Protein AF-A0A1B8Y690-F1 (afdb_monomer)

pLDDT: mean 71.79, std 23.82, range [31.31, 98.75]

Mean predicted aligned error: 20.76 Å

InterPro domains:
  IPR024678 Serine/threonine-protein kinase OSR1/WNK, CCT domain [PF12202] (33-96)
  IPR050588 With No Lysine (K) Ser/Thr Protein Kinase [PTHR13902] (1-194)

Structure (mmCIF, N/CA/C/O backbone):
data_AF-A0A1B8Y690-F1
#
_entry.id   AF-A0A1B8Y690-F1
#
loop_
_atom_site.group_PDB
_atom_site.id
_atom_site.type_symbol
_atom_site.label_atom_id
_atom_site.label_alt_id
_atom_site.label_comp_id
_atom_site.label_asym_id
_atom_site.label_entity_id
_atom_site.label_seq_id
_atom_site.pdbx_PDB_ins_code
_atom_site.Cartn_x
_atom_site.Cartn_y
_atom_site.Cartn_z
_atom_site.occupancy
_atom_site.B_iso_or_equiv
_atom_site.auth_seq_id
_atom_site.auth_comp_id
_atom_site.auth_asym_id
_atom_site.auth_atom_id
_atom_site.pdbx_PDB_model_num
ATOM 1 N N . TYR A 1 1 ? 16.378 10.161 22.373 1.00 80.00 1 TYR A N 1
ATOM 2 C CA . TYR A 1 1 ? 16.836 9.784 21.025 1.00 80.00 1 TYR A CA 1
ATOM 3 C C . TYR A 1 1 ? 17.644 10.925 20.441 1.00 80.00 1 TYR A C 1
ATOM 5 O O . TYR A 1 1 ? 17.160 12.053 20.462 1.00 80.00 1 TYR A O 1
ATOM 13 N N . ALA A 1 2 ? 18.876 10.667 19.998 1.00 91.56 2 ALA A N 1
ATOM 14 C CA . ALA A 1 2 ? 19.667 11.656 19.273 1.00 91.56 2 ALA A CA 1
ATOM 15 C C . ALA A 1 2 ? 19.210 11.725 17.807 1.00 91.56 2 ALA A C 1
ATOM 17 O O . ALA A 1 2 ? 18.672 10.756 17.276 1.00 91.56 2 ALA A O 1
ATOM 18 N N . ILE A 1 3 ? 19.466 12.848 17.126 1.00 90.56 3 ILE A N 1
ATOM 19 C CA . ILE A 1 3 ? 19.122 13.023 15.699 1.00 90.56 3 ILE A CA 1
ATOM 20 C C . ILE A 1 3 ? 19.717 11.887 14.846 1.00 90.56 3 ILE A C 1
ATOM 22 O O . ILE A 1 3 ? 19.059 11.386 13.942 1.00 90.56 3 ILE A O 1
ATOM 26 N N . LYS A 1 4 ? 20.929 11.423 15.181 1.00 89.62 4 LYS A N 1
ATOM 27 C CA . LYS A 1 4 ? 21.571 10.274 14.523 1.00 89.62 4 LYS A CA 1
ATOM 28 C C . LYS A 1 4 ? 20.770 8.978 14.677 1.00 89.62 4 LYS A C 1
ATOM 30 O O . LYS A 1 4 ? 20.655 8.234 13.714 1.00 89.62 4 LYS A O 1
ATOM 35 N N . ASP A 1 5 ? 20.194 8.728 15.851 1.00 88.69 5 ASP A N 1
ATOM 36 C CA . ASP A 1 5 ? 19.397 7.521 16.105 1.00 88.69 5 ASP A CA 1
ATOM 37 C C . ASP A 1 5 ? 18.082 7.557 15.324 1.00 88.69 5 ASP A C 1
ATOM 39 O O . ASP A 1 5 ? 17.635 6.534 14.817 1.00 88.69 5 ASP A O 1
ATOM 43 N N . LEU A 1 6 ? 17.485 8.748 15.192 1.00 87.31 6 LEU A N 1
ATOM 44 C CA . LEU A 1 6 ? 16.278 8.939 14.395 1.00 87.31 6 LEU A CA 1
ATOM 45 C C . LEU A 1 6 ? 16.558 8.713 12.903 1.00 87.31 6 LEU A C 1
ATOM 47 O O . LEU A 1 6 ? 15.805 7.991 12.266 1.00 87.31 6 LEU A O 1
ATOM 51 N N . LEU A 1 7 ? 17.659 9.254 12.367 1.00 85.88 7 LEU A N 1
ATOM 52 C CA . LEU A 1 7 ? 18.066 9.039 10.969 1.00 85.88 7 LEU A CA 1
ATOM 53 C C . LEU A 1 7 ? 18.447 7.583 10.673 1.00 85.88 7 LEU A C 1
ATOM 55 O O . LEU A 1 7 ? 18.233 7.106 9.565 1.00 85.88 7 LEU A O 1
ATOM 59 N N . ASN A 1 8 ? 18.978 6.871 11.668 1.00 83.62 8 ASN A N 1
ATOM 60 C CA . ASN A 1 8 ? 19.300 5.452 11.547 1.00 83.62 8 ASN A CA 1
ATOM 61 C C . ASN A 1 8 ? 18.079 4.535 11.726 1.00 83.62 8 ASN A C 1
ATOM 63 O O . ASN A 1 8 ? 18.199 3.322 11.550 1.00 83.62 8 ASN A O 1
ATOM 67 N N . HIS A 1 9 ? 16.910 5.067 12.082 1.00 84.62 9 HIS A N 1
ATOM 68 C CA . HIS A 1 9 ? 15.708 4.259 12.228 1.00 84.62 9 HIS A CA 1
ATOM 69 C C . HIS A 1 9 ? 15.321 3.634 10.881 1.00 84.62 9 HIS A C 1
ATOM 71 O O . HIS A 1 9 ? 15.377 4.298 9.846 1.00 84.62 9 HIS A O 1
ATOM 77 N N . ALA A 1 10 ? 14.861 2.379 10.895 1.00 78.19 10 ALA A N 1
ATOM 78 C CA . ALA A 1 10 ? 14.476 1.637 9.686 1.00 78.19 10 ALA A CA 1
ATOM 79 C C . ALA A 1 10 ? 13.441 2.378 8.816 1.00 78.19 10 ALA A C 1
ATOM 81 O O . ALA A 1 10 ? 13.382 2.174 7.613 1.00 78.19 10 ALA A O 1
ATOM 82 N N . PHE A 1 11 ? 12.672 3.283 9.428 1.00 77.75 11 PHE A N 1
ATOM 83 C CA . PHE A 1 11 ? 11.737 4.174 8.738 1.00 77.75 11 PHE A CA 1
ATOM 84 C C . PHE A 1 11 ? 12.407 5.094 7.704 1.00 77.75 11 PHE A C 1
ATOM 86 O O . PHE A 1 11 ? 11.835 5.313 6.647 1.00 77.75 11 PHE A O 1
ATOM 93 N N . PHE A 1 12 ? 13.591 5.643 7.999 1.00 75.12 12 PHE A N 1
ATOM 94 C CA . PHE A 1 12 ? 14.314 6.540 7.082 1.00 75.12 12 PHE A CA 1
ATOM 95 C C . PHE A 1 12 ? 15.312 5.800 6.186 1.00 75.12 12 PHE A C 1
ATOM 97 O O . PHE A 1 12 ? 15.831 6.380 5.237 1.00 75.12 12 PHE A O 1
ATOM 104 N N . GLN A 1 13 ? 15.594 4.532 6.491 1.00 71.25 13 GLN A N 1
ATOM 105 C CA . GLN A 1 13 ? 16.521 3.685 5.740 1.00 71.25 13 GLN A CA 1
ATOM 106 C C . GLN A 1 13 ? 15.787 2.609 4.930 1.00 71.25 13 GLN A C 1
ATOM 108 O O . GLN A 1 13 ? 16.313 1.515 4.748 1.00 71.25 13 GLN A O 1
ATOM 113 N N . GLU A 1 14 ? 14.570 2.879 4.452 1.00 75.75 14 GLU A N 1
ATOM 114 C CA . GLU A 1 14 ? 13.848 1.906 3.632 1.00 75.75 14 GLU A CA 1
ATOM 115 C C . GLU A 1 14 ? 14.612 1.651 2.318 1.00 75.75 14 GLU A C 1
ATOM 117 O O . GLU A 1 14 ? 14.796 2.516 1.455 1.00 75.75 14 GLU A O 1
ATOM 122 N N . GLU A 1 15 ? 15.156 0.441 2.181 1.00 77.88 15 GLU A N 1
ATOM 123 C CA . GLU A 1 15 ? 16.099 0.147 1.105 1.00 77.88 15 GLU A CA 1
ATOM 124 C C . GLU A 1 15 ? 15.423 -0.133 -0.240 1.00 77.88 15 GLU A C 1
ATOM 126 O O . GLU A 1 15 ? 16.109 -0.098 -1.256 1.00 77.88 15 GLU A O 1
ATOM 131 N N . THR A 1 16 ? 14.108 -0.348 -0.281 1.00 87.00 16 THR A N 1
ATOM 132 C CA . THR A 1 16 ? 13.357 -0.746 -1.483 1.00 87.00 16 THR A CA 1
ATOM 133 C C . THR A 1 16 ? 13.142 0.374 -2.502 1.00 87.00 16 THR A C 1
ATOM 135 O O . THR A 1 16 ? 12.880 0.073 -3.663 1.00 87.00 16 THR A O 1
ATOM 138 N N . GLY A 1 17 ? 13.265 1.649 -2.108 1.00 91.12 17 GLY A N 1
ATOM 139 C CA . GLY A 1 17 ? 13.039 2.800 -3.001 1.00 91.12 17 GLY A CA 1
ATOM 140 C C . GLY A 1 17 ? 11.567 3.042 -3.363 1.00 91.12 17 GLY A C 1
ATOM 141 O O . GLY A 1 17 ? 11.279 3.845 -4.250 1.00 91.12 17 GLY A O 1
ATOM 142 N N . VAL A 1 18 ? 10.647 2.356 -2.682 1.00 93.56 18 VAL A N 1
ATOM 143 C CA . VAL A 1 18 ? 9.190 2.437 -2.839 1.00 93.56 18 VAL A CA 1
ATOM 144 C C . VAL A 1 18 ? 8.576 2.446 -1.457 1.00 93.56 18 VAL A C 1
ATOM 146 O O . VAL A 1 18 ? 8.975 1.637 -0.617 1.00 93.56 18 VAL A O 1
ATOM 149 N N . ARG A 1 19 ? 7.555 3.282 -1.274 1.00 93.44 19 ARG A N 1
ATOM 150 C CA . ARG A 1 19 ? 6.797 3.380 -0.033 1.00 93.44 19 ARG A CA 1
ATOM 151 C C . ARG A 1 19 ? 5.299 3.402 -0.309 1.00 93.44 19 ARG A C 1
ATOM 153 O O . ARG A 1 19 ? 4.849 4.035 -1.263 1.00 93.44 19 ARG A O 1
ATOM 160 N N . VAL A 1 20 ? 4.525 2.712 0.530 1.00 96.88 20 VAL A N 1
ATOM 161 C CA . VAL A 1 20 ? 3.055 2.694 0.455 1.00 96.88 20 VAL A CA 1
ATOM 162 C C . VAL A 1 20 ? 2.470 3.295 1.728 1.00 96.88 20 VAL A C 1
ATOM 164 O O . VAL A 1 20 ? 2.802 2.884 2.843 1.00 96.88 20 VAL A O 1
ATOM 167 N N . GLU A 1 21 ? 1.580 4.268 1.569 1.00 96.12 21 GLU A N 1
ATOM 168 C CA . GLU A 1 21 ? 0.948 5.004 2.664 1.00 96.12 21 GLU A CA 1
ATOM 169 C C . GLU A 1 21 ? -0.573 5.017 2.524 1.00 96.12 21 GLU A C 1
ATOM 171 O O . GLU A 1 21 ? -1.113 4.744 1.460 1.00 96.12 21 GLU A O 1
ATOM 176 N N . LEU A 1 22 ? -1.267 5.312 3.624 1.00 97.44 22 LEU A N 1
ATOM 177 C CA . LEU A 1 22 ? -2.708 5.555 3.584 1.00 97.44 22 LEU A CA 1
ATOM 178 C C . LEU A 1 22 ? -2.953 6.953 3.010 1.00 97.44 22 LEU A C 1
ATOM 180 O O . LEU A 1 22 ? -2.319 7.904 3.462 1.00 97.44 22 LEU A O 1
ATOM 184 N N . ALA A 1 23 ? -3.861 7.062 2.042 1.00 97.38 23 ALA A N 1
ATOM 185 C CA . ALA A 1 23 ? -4.254 8.349 1.466 1.00 97.38 23 ALA A CA 1
ATOM 186 C C . ALA A 1 23 ? -5.227 9.118 2.381 1.00 97.38 23 ALA A C 1
ATOM 188 O O . ALA A 1 23 ? -5.304 10.342 2.335 1.00 97.38 23 ALA A O 1
ATOM 189 N N . GLU A 1 24 ? -5.960 8.395 3.229 1.00 95.81 24 GLU A N 1
ATOM 190 C CA . GLU A 1 24 ? -6.915 8.930 4.199 1.00 95.81 24 GLU A CA 1
ATOM 191 C C . GLU A 1 24 ? -6.788 8.212 5.546 1.00 95.81 24 GLU A C 1
ATOM 193 O O . GLU A 1 24 ? -6.155 7.160 5.654 1.00 95.81 24 GLU A O 1
ATOM 198 N N . GLU A 1 25 ? -7.361 8.791 6.600 1.00 94.50 25 GLU A N 1
ATOM 199 C CA . GLU A 1 25 ? -7.375 8.133 7.903 1.00 94.50 25 GLU A CA 1
ATOM 200 C C . GLU A 1 25 ? -8.209 6.846 7.852 1.00 94.50 25 GLU A C 1
ATOM 202 O O . GLU A 1 25 ? -9.313 6.813 7.312 1.00 94.50 25 GLU A O 1
ATOM 207 N N . ASP A 1 26 ? -7.661 5.779 8.430 1.00 93.75 26 ASP A N 1
ATOM 208 C CA . ASP A 1 26 ? -8.331 4.490 8.506 1.00 93.75 26 ASP A CA 1
ATOM 209 C C . ASP A 1 26 ? -9.368 4.471 9.641 1.00 93.75 26 ASP A C 1
ATOM 211 O O . ASP A 1 26 ? -9.012 4.330 10.817 1.00 93.75 26 ASP A O 1
ATOM 215 N N . ASP A 1 27 ? -10.654 4.563 9.291 1.00 89.69 27 ASP A N 1
ATOM 216 C CA . ASP A 1 27 ? -11.762 4.458 10.252 1.00 89.69 27 ASP A CA 1
ATOM 217 C C . ASP A 1 27 ? -11.814 3.078 10.940 1.00 89.69 27 ASP A C 1
ATOM 219 O O . ASP A 1 27 ? -12.122 2.970 12.135 1.00 89.69 27 ASP A O 1
ATOM 223 N N . GLY A 1 28 ? -11.357 2.029 10.252 1.00 92.31 28 GLY A N 1
ATOM 224 C CA . GLY A 1 28 ? -11.386 0.643 10.714 1.00 92.31 28 GLY A CA 1
ATOM 225 C C . GLY A 1 28 ? -12.694 -0.093 10.419 1.00 92.31 28 GLY A C 1
ATOM 226 O O . GLY A 1 28 ? -12.785 -1.276 10.735 1.00 92.31 28 GLY A O 1
ATOM 227 N N . GLU A 1 29 ? -13.676 0.576 9.814 1.00 90.88 29 GLU A N 1
ATOM 228 C CA . GLU A 1 29 ? -14.998 0.025 9.500 1.00 90.88 29 GLU A CA 1
ATOM 229 C C . GLU A 1 29 ? -15.095 -0.393 8.031 1.00 90.88 29 GLU A C 1
ATOM 231 O O . GLU A 1 29 ? -15.649 -1.447 7.719 1.00 90.88 29 GLU A O 1
ATOM 236 N N . LYS A 1 30 ? -14.526 0.397 7.109 1.00 95.31 30 LYS A N 1
ATOM 237 C CA . LYS A 1 30 ? -14.563 0.071 5.676 1.00 95.31 30 LYS A CA 1
ATOM 238 C C . LYS A 1 30 ? -13.584 -1.047 5.338 1.00 95.31 30 LYS A C 1
ATOM 240 O O . LYS A 1 30 ? -12.426 -1.004 5.747 1.00 95.31 30 LYS A O 1
ATOM 245 N N . ILE A 1 31 ? -14.007 -2.021 4.536 1.00 95.75 31 ILE A N 1
ATOM 246 C CA . ILE A 1 31 ? -13.107 -3.079 4.045 1.00 95.75 31 ILE A CA 1
ATOM 247 C C . ILE A 1 31 ? -12.119 -2.532 3.008 1.00 95.75 31 ILE A C 1
ATOM 249 O O . ILE A 1 31 ? -10.938 -2.869 3.047 1.00 95.75 31 ILE A O 1
ATOM 253 N N . ALA A 1 32 ? -12.585 -1.648 2.124 1.00 97.12 32 ALA A N 1
ATOM 254 C CA . ALA A 1 32 ? -11.737 -0.969 1.156 1.00 97.12 32 ALA A CA 1
ATOM 255 C C . ALA A 1 32 ? -11.055 0.257 1.775 1.00 97.12 32 ALA A C 1
ATOM 257 O O . ALA A 1 32 ? -11.700 1.075 2.434 1.00 97.12 32 ALA A O 1
ATOM 258 N N . ILE A 1 33 ? -9.756 0.393 1.520 1.00 97.56 33 ILE A N 1
ATOM 259 C CA . ILE A 1 33 ? -8.922 1.526 1.934 1.00 97.56 33 ILE A CA 1
ATOM 260 C C . ILE A 1 33 ? -8.285 2.184 0.713 1.00 97.56 33 ILE A C 1
ATOM 262 O O . ILE A 1 33 ? -7.989 1.506 -0.267 1.00 97.56 33 ILE A O 1
ATOM 266 N N . LYS A 1 34 ? -8.025 3.494 0.772 1.00 98.12 34 LYS A N 1
ATOM 267 C CA . LYS A 1 34 ? -7.235 4.189 -0.254 1.00 98.12 34 LYS A CA 1
ATOM 268 C C . LYS A 1 34 ? -5.773 4.311 0.158 1.00 98.12 34 LYS A C 1
ATOM 270 O O . LYS A 1 34 ? -5.454 4.709 1.282 1.00 98.12 34 LYS A O 1
ATOM 275 N N . LEU A 1 35 ? -4.888 3.977 -0.772 1.00 98.50 35 LEU A N 1
ATOM 276 C CA . LEU A 1 35 ? -3.445 3.938 -0.593 1.00 98.50 35 LEU A CA 1
ATOM 277 C C . LEU A 1 35 ? -2.744 4.788 -1.654 1.00 98.50 35 LEU A C 1
ATOM 279 O O . LEU A 1 35 ? -3.211 4.914 -2.786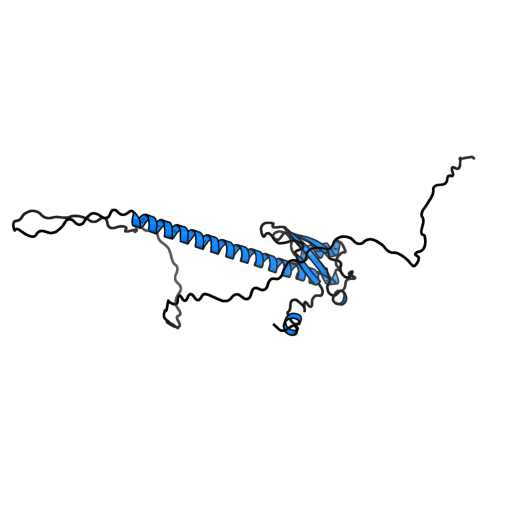 1.00 98.50 35 LEU A O 1
ATOM 283 N N . TRP A 1 36 ? -1.589 5.333 -1.284 1.00 98.12 36 TRP A N 1
ATOM 284 C CA . TRP A 1 36 ? -0.647 5.979 -2.192 1.00 98.12 36 TRP A CA 1
ATOM 285 C C . TRP A 1 36 ? 0.633 5.164 -2.271 1.00 98.12 36 TRP A C 1
ATOM 287 O O . TRP A 1 36 ? 1.281 4.930 -1.250 1.00 98.12 36 TRP A O 1
ATOM 297 N N . LEU A 1 37 ? 1.017 4.775 -3.484 1.00 97.25 37 LEU A N 1
ATOM 298 C CA . LEU A 1 37 ? 2.333 4.226 -3.784 1.00 97.25 37 LEU A CA 1
ATOM 299 C C . LEU A 1 37 ? 3.226 5.359 -4.287 1.00 97.25 37 LEU A C 1
ATOM 301 O O . LEU A 1 37 ? 2.937 5.983 -5.308 1.00 97.25 37 LEU A O 1
ATOM 305 N N . ARG A 1 38 ? 4.307 5.635 -3.558 1.00 94.88 38 ARG A N 1
ATOM 306 C CA . ARG A 1 38 ? 5.297 6.666 -3.887 1.00 94.88 38 ARG A CA 1
ATOM 307 C C . ARG A 1 38 ? 6.628 6.015 -4.221 1.00 94.88 38 ARG A C 1
ATOM 309 O O . ARG A 1 38 ? 7.043 5.054 -3.572 1.00 94.88 38 ARG A O 1
ATOM 316 N N . ILE A 1 39 ? 7.311 6.582 -5.205 1.00 94.31 39 ILE A N 1
ATOM 317 C CA . ILE A 1 39 ? 8.690 6.221 -5.523 1.00 94.31 39 ILE A CA 1
ATOM 318 C C . ILE A 1 39 ? 9.613 7.151 -4.739 1.00 94.31 39 ILE A C 1
ATOM 320 O O . ILE A 1 39 ? 9.507 8.368 -4.861 1.00 94.31 39 ILE A O 1
ATOM 324 N N . GLU A 1 40 ? 10.495 6.578 -3.926 1.00 90.94 40 GLU A N 1
ATOM 325 C CA . GLU A 1 40 ? 11.445 7.334 -3.100 1.00 90.94 40 GLU A CA 1
ATOM 326 C C . GLU A 1 40 ? 12.826 7.420 -3.745 1.00 90.94 40 GLU A C 1
ATOM 328 O O . GLU A 1 40 ? 13.494 8.448 -3.666 1.00 90.94 40 GLU A O 1
ATOM 333 N N . ASP A 1 41 ? 13.260 6.342 -4.403 1.00 91.31 41 ASP A N 1
ATOM 334 C CA . ASP A 1 41 ? 14.539 6.309 -5.102 1.00 91.31 41 ASP A CA 1
ATOM 335 C C . ASP A 1 41 ? 14.402 5.571 -6.431 1.00 91.31 41 ASP A C 1
ATOM 337 O O . ASP A 1 41 ? 14.529 4.349 -6.529 1.00 91.31 41 ASP A O 1
ATOM 341 N N . ILE A 1 42 ? 14.190 6.358 -7.485 1.00 91.81 42 ILE A N 1
ATOM 342 C CA . ILE A 1 42 ? 14.062 5.877 -8.863 1.00 91.81 42 ILE A CA 1
ATOM 343 C C . ILE A 1 42 ? 15.293 5.051 -9.270 1.00 91.81 42 ILE A C 1
ATOM 345 O O . ILE A 1 42 ? 15.176 4.127 -10.068 1.00 91.81 42 ILE A O 1
ATOM 349 N N . LYS A 1 43 ? 16.481 5.334 -8.712 1.00 91.94 43 LYS A N 1
ATOM 350 C CA . LYS A 1 43 ? 17.725 4.638 -9.082 1.00 91.94 43 LYS A CA 1
ATOM 351 C C . LYS A 1 43 ? 17.779 3.203 -8.569 1.00 91.94 43 LYS A C 1
ATOM 353 O O . LYS A 1 43 ? 18.579 2.417 -9.075 1.00 91.94 43 LYS A O 1
ATOM 358 N N . LYS A 1 44 ? 16.963 2.861 -7.572 1.00 91.94 44 LYS A N 1
ATOM 359 C CA . LYS A 1 44 ? 16.857 1.495 -7.043 1.00 91.94 44 LYS A CA 1
ATOM 360 C C . LYS A 1 44 ? 15.908 0.619 -7.854 1.00 91.94 44 LYS A C 1
ATOM 362 O O . LYS A 1 44 ? 15.899 -0.595 -7.667 1.00 91.94 44 LYS A O 1
ATOM 367 N N . LEU A 1 45 ? 15.153 1.223 -8.765 1.00 93.81 45 LEU A N 1
ATOM 368 C CA . LEU A 1 45 ? 14.144 0.561 -9.573 1.00 93.81 45 LEU A CA 1
ATOM 369 C C . LEU A 1 45 ? 14.582 0.454 -11.038 1.00 93.81 45 LEU A C 1
ATOM 371 O O . LEU A 1 45 ? 15.506 1.127 -11.498 1.00 93.81 45 LEU A O 1
ATOM 375 N N . LYS A 1 46 ? 13.946 -0.452 -11.775 1.00 94.94 46 LYS A N 1
ATOM 376 C CA . LYS A 1 46 ? 14.208 -0.718 -13.195 1.00 94.94 46 LYS A CA 1
ATOM 377 C C . LYS A 1 46 ? 13.400 0.191 -14.115 1.00 94.94 46 LYS A C 1
ATOM 379 O O . LYS A 1 46 ? 13.855 0.496 -15.218 1.00 94.94 46 LYS A O 1
ATOM 384 N N . GLY A 1 47 ? 12.218 0.606 -13.677 1.00 93.38 47 GLY A N 1
ATOM 385 C CA . GLY A 1 47 ? 11.326 1.485 -14.415 1.00 93.38 47 GLY A CA 1
ATOM 386 C C . GLY A 1 47 ? 11.792 2.936 -14.476 1.00 93.38 47 GLY A C 1
ATOM 387 O O . GLY A 1 47 ? 12.643 3.396 -13.716 1.00 93.38 47 GLY A O 1
ATOM 388 N N . LYS A 1 48 ? 11.200 3.684 -15.408 1.00 93.00 48 LYS A N 1
ATOM 389 C CA . LYS A 1 48 ? 11.410 5.128 -15.544 1.00 93.00 48 LYS A CA 1
ATOM 390 C C . LYS A 1 48 ? 10.256 5.869 -14.879 1.00 93.00 48 LYS A C 1
ATOM 392 O O . LYS A 1 48 ? 9.277 6.198 -15.541 1.00 93.00 48 LYS A O 1
ATOM 397 N N . TYR A 1 49 ? 10.384 6.117 -13.584 1.00 93.81 49 TYR A N 1
ATOM 398 C CA . TYR A 1 49 ? 9.373 6.831 -12.805 1.00 93.81 49 TYR A CA 1
ATOM 399 C C . TYR A 1 49 ? 9.655 8.333 -12.766 1.00 93.81 49 TYR A C 1
ATOM 401 O O . TYR A 1 49 ? 10.795 8.768 -12.951 1.00 93.81 49 TYR A O 1
ATOM 409 N N . LYS A 1 50 ? 8.611 9.132 -12.539 1.00 88.38 50 LYS A N 1
ATOM 410 C CA . LYS A 1 50 ? 8.745 10.568 -12.287 1.00 88.38 50 LYS A CA 1
ATOM 411 C C . LYS A 1 50 ? 8.890 10.819 -10.794 1.00 88.38 50 LYS A C 1
ATOM 413 O O . LYS A 1 50 ? 8.248 10.166 -9.977 1.00 88.38 50 LYS A O 1
ATOM 418 N N . ASP A 1 51 ? 9.734 11.784 -10.461 1.00 82.56 51 ASP A N 1
ATOM 419 C CA . ASP A 1 51 ? 9.945 12.192 -9.079 1.00 82.56 51 ASP A CA 1
ATOM 420 C C . ASP A 1 51 ? 8.707 12.918 -8.537 1.00 82.56 51 ASP A C 1
ATOM 422 O O . ASP A 1 51 ? 8.084 13.708 -9.251 1.00 82.56 51 ASP A O 1
ATOM 426 N N . ASN A 1 52 ? 8.379 12.679 -7.267 1.00 77.06 52 ASN A N 1
ATOM 427 C CA . ASN A 1 52 ? 7.248 13.280 -6.545 1.00 77.06 52 ASN A CA 1
ATOM 428 C C . ASN A 1 52 ? 5.834 12.905 -7.037 1.00 77.06 52 ASN A C 1
ATOM 430 O O . ASN A 1 52 ? 4.859 13.447 -6.511 1.00 77.06 52 ASN A O 1
ATOM 434 N N . GLU A 1 53 ? 5.698 11.974 -7.985 1.00 88.38 53 GLU A N 1
ATOM 435 C CA . GLU A 1 53 ? 4.402 11.429 -8.402 1.00 88.38 53 GLU A CA 1
ATOM 436 C C . GLU A 1 53 ? 4.017 10.232 -7.518 1.00 88.38 53 GLU A C 1
ATOM 438 O O . GLU A 1 53 ? 4.857 9.40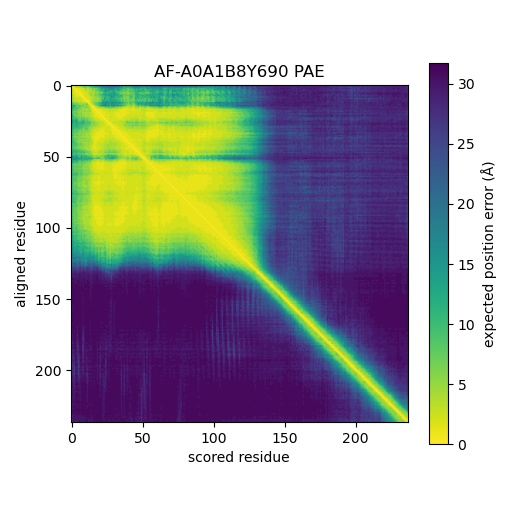1 -7.164 1.00 88.38 53 GLU A O 1
ATOM 443 N N . ALA A 1 54 ? 2.745 10.168 -7.125 1.00 93.88 54 ALA A N 1
ATOM 444 C CA . ALA A 1 54 ? 2.191 9.077 -6.334 1.00 93.88 54 ALA A CA 1
ATOM 445 C C . ALA A 1 54 ? 1.044 8.424 -7.104 1.00 93.88 54 ALA A C 1
ATOM 447 O O . ALA A 1 54 ? 0.193 9.124 -7.653 1.00 93.88 54 ALA A O 1
ATOM 448 N N . ILE A 1 55 ? 1.012 7.096 -7.116 1.00 95.38 55 ILE A N 1
ATOM 449 C CA . ILE A 1 55 ? -0.092 6.328 -7.687 1.00 95.38 55 ILE A CA 1
ATOM 450 C C . ILE A 1 55 ? -1.118 6.114 -6.577 1.00 95.38 55 ILE A C 1
ATOM 452 O O . ILE A 1 55 ? -0.823 5.459 -5.575 1.00 95.38 55 ILE A O 1
ATOM 456 N N . GLU A 1 56 ? -2.313 6.676 -6.745 1.00 97.62 56 GLU A N 1
ATOM 457 C CA . GLU A 1 56 ? -3.447 6.421 -5.858 1.00 97.62 56 GLU A CA 1
ATOM 458 C C . GLU A 1 56 ? -4.237 5.205 -6.331 1.00 97.62 56 GLU A C 1
ATOM 460 O O . GLU A 1 56 ? -4.577 5.092 -7.507 1.00 97.62 56 GLU A O 1
ATOM 465 N N . PHE A 1 57 ? -4.548 4.306 -5.400 1.00 98.25 57 PHE A N 1
ATOM 466 C CA . PHE A 1 57 ? -5.368 3.131 -5.661 1.00 98.25 57 PHE A CA 1
ATOM 467 C C . PHE A 1 57 ? -6.196 2.763 -4.427 1.00 98.25 57 PHE A C 1
ATOM 469 O O . PHE A 1 57 ? -5.865 3.127 -3.297 1.00 98.25 57 PHE A O 1
ATOM 476 N N . SER A 1 58 ? -7.297 2.048 -4.652 1.00 97.94 58 SER A N 1
ATOM 477 C CA . SER A 1 58 ? -8.080 1.433 -3.577 1.00 97.94 58 SER A CA 1
ATOM 478 C C . SER A 1 58 ? -7.658 -0.023 -3.407 1.00 97.94 58 SER A C 1
ATOM 480 O O . SER A 1 58 ? -7.287 -0.663 -4.384 1.00 97.94 58 SER A O 1
ATOM 482 N N . PHE A 1 59 ? -7.710 -0.526 -2.179 1.00 98.69 59 PHE A N 1
ATOM 483 C CA . PHE A 1 59 ? -7.389 -1.906 -1.841 1.00 98.69 59 PHE A CA 1
ATOM 484 C C . PHE A 1 59 ? -8.467 -2.464 -0.912 1.00 98.69 59 PHE A C 1
ATOM 486 O O . PHE A 1 59 ? -8.665 -1.952 0.192 1.00 98.69 59 PHE A O 1
ATOM 493 N N . ASP A 1 60 ? -9.159 -3.507 -1.350 1.00 98.44 60 ASP A N 1
ATOM 494 C CA . ASP A 1 60 ? -10.102 -4.287 -0.559 1.00 98.44 60 ASP A CA 1
ATOM 495 C C . ASP A 1 60 ? -9.341 -5.291 0.318 1.00 98.44 60 ASP A C 1
ATOM 497 O O . ASP A 1 60 ? -8.702 -6.224 -0.165 1.00 98.44 60 ASP A O 1
ATOM 501 N N . LEU A 1 61 ? -9.399 -5.109 1.639 1.00 97.69 61 LEU A N 1
ATOM 502 C CA . LEU A 1 61 ? -8.629 -5.922 2.583 1.00 97.69 61 LEU A CA 1
ATOM 503 C C . LEU A 1 61 ? -9.014 -7.410 2.602 1.00 97.69 61 LEU A C 1
ATOM 505 O O . LEU A 1 61 ? -8.229 -8.214 3.121 1.00 97.69 61 LEU A O 1
ATOM 509 N N . GLU A 1 62 ? -10.185 -7.781 2.092 1.00 96.69 62 GLU A N 1
ATOM 510 C CA . GLU A 1 62 ? -10.661 -9.165 2.051 1.00 96.69 62 GLU A CA 1
ATOM 511 C C . GLU A 1 62 ? -10.463 -9.805 0.681 1.00 96.69 62 GLU A C 1
ATOM 513 O O . GLU A 1 62 ? -10.168 -10.999 0.603 1.00 96.69 62 GLU A O 1
ATOM 518 N N . ARG A 1 63 ? -10.637 -9.023 -0.385 1.00 98.00 63 ARG A N 1
ATOM 519 C CA . ARG A 1 63 ? -10.697 -9.539 -1.754 1.00 98.00 63 ARG A CA 1
ATOM 520 C C . ARG A 1 63 ? -9.405 -9.353 -2.528 1.00 98.00 63 ARG A C 1
ATOM 522 O O . ARG A 1 63 ? -9.067 -10.232 -3.317 1.00 98.00 63 ARG A O 1
ATOM 529 N N . ASP A 1 64 ? -8.705 -8.244 -2.315 1.00 98.69 64 ASP A N 1
ATOM 530 C CA . ASP A 1 64 ? -7.543 -7.913 -3.127 1.00 98.69 64 ASP A CA 1
ATOM 531 C C . ASP A 1 64 ? -6.290 -8.629 -2.622 1.00 98.69 64 ASP A C 1
ATOM 533 O O . ASP A 1 64 ? -6.037 -8.785 -1.420 1.00 98.69 64 ASP A O 1
ATOM 537 N N . VAL A 1 65 ? -5.465 -9.048 -3.579 1.00 98.69 65 VAL A N 1
ATOM 538 C CA . VAL A 1 65 ? -4.171 -9.680 -3.333 1.00 98.69 65 VAL A CA 1
ATOM 539 C C . VAL A 1 65 ? -3.070 -8.702 -3.754 1.00 98.69 65 VAL A C 1
ATOM 541 O O . VAL A 1 65 ? -3.105 -8.202 -4.876 1.00 98.69 65 VAL A O 1
ATOM 544 N N . PRO A 1 66 ? -2.059 -8.422 -2.906 1.00 98.56 66 PRO A N 1
ATOM 545 C CA . PRO A 1 66 ? -1.011 -7.447 -3.226 1.00 98.56 66 PRO A CA 1
ATOM 546 C C . PRO A 1 66 ? -0.248 -7.724 -4.528 1.00 98.56 66 PRO A C 1
ATOM 548 O O . PRO A 1 66 ? 0.092 -6.786 -5.245 1.00 98.56 66 PRO A O 1
ATOM 551 N N . ASP A 1 67 ? 0.028 -8.996 -4.823 1.00 98.69 67 ASP A N 1
ATOM 552 C CA . ASP A 1 67 ? 0.697 -9.415 -6.058 1.00 98.69 67 ASP A CA 1
ATOM 553 C C . ASP A 1 67 ? -0.160 -9.145 -7.304 1.00 98.69 67 ASP A C 1
ATOM 555 O O . ASP A 1 67 ? 0.380 -8.663 -8.302 1.00 98.69 67 ASP A O 1
ATOM 559 N N . ASP A 1 68 ? -1.472 -9.388 -7.224 1.00 98.69 68 ASP A N 1
ATOM 560 C CA . ASP A 1 68 ? -2.414 -9.166 -8.328 1.00 98.69 68 ASP A CA 1
ATOM 561 C C . ASP A 1 68 ? -2.586 -7.666 -8.591 1.00 98.69 68 ASP A C 1
ATOM 563 O O . ASP A 1 68 ? -2.422 -7.218 -9.720 1.00 98.69 68 ASP A O 1
ATOM 567 N N . VAL A 1 69 ? -2.762 -6.861 -7.540 1.00 98.69 69 VAL A N 1
ATOM 568 C CA . VAL A 1 69 ? -2.844 -5.396 -7.672 1.00 98.69 69 VAL A CA 1
ATOM 569 C C . VAL A 1 69 ? -1.560 -4.823 -8.282 1.00 98.69 69 VAL A C 1
ATOM 571 O O . VAL A 1 69 ? -1.602 -3.966 -9.164 1.00 98.69 69 VAL A O 1
ATOM 574 N N . ALA A 1 70 ? -0.390 -5.305 -7.853 1.00 98.38 70 ALA A N 1
ATOM 575 C CA . ALA A 1 70 ? 0.877 -4.893 -8.454 1.00 98.38 70 ALA A CA 1
ATOM 576 C C . ALA A 1 70 ? 0.992 -5.332 -9.922 1.00 98.38 70 ALA A C 1
ATOM 578 O O . ALA A 1 70 ? 1.574 -4.609 -10.730 1.00 98.38 70 ALA A O 1
ATOM 579 N N . GLN A 1 71 ? 0.448 -6.498 -10.273 1.00 98.75 71 GLN A N 1
ATOM 580 C CA . GLN A 1 71 ? 0.408 -6.985 -11.648 1.00 98.75 71 GLN A CA 1
ATOM 581 C C . GLN A 1 71 ? -0.497 -6.095 -12.514 1.00 98.75 71 GLN A C 1
ATOM 583 O O . GLN A 1 71 ? -0.083 -5.674 -13.591 1.00 98.75 71 GLN A O 1
ATOM 588 N N . GLU A 1 72 ? -1.667 -5.694 -12.018 1.00 98.50 72 GLU A N 1
ATOM 589 C CA . GLU A 1 72 ? -2.558 -4.749 -12.706 1.00 98.50 72 GLU A CA 1
ATOM 590 C C . GLU A 1 72 ? -1.892 -3.379 -12.925 1.00 98.50 72 GLU A C 1
ATOM 592 O O . GLU A 1 72 ? -2.071 -2.748 -13.973 1.00 98.50 72 GLU A O 1
ATOM 597 N N . MET A 1 73 ? -1.064 -2.922 -11.978 1.00 97.69 73 MET A N 1
ATOM 598 C CA . MET A 1 73 ? -0.261 -1.704 -12.147 1.00 97.69 73 MET A CA 1
ATOM 599 C C . MET A 1 73 ? 0.796 -1.843 -13.252 1.00 97.69 73 MET A C 1
ATOM 601 O O . MET A 1 73 ? 1.104 -0.854 -13.926 1.00 97.69 73 MET A O 1
ATOM 605 N N . VAL A 1 74 ? 1.347 -3.045 -13.455 1.00 98.06 74 VAL A N 1
ATOM 606 C CA . VAL A 1 74 ? 2.259 -3.342 -14.571 1.00 98.06 74 VAL A CA 1
ATOM 607 C C . VAL A 1 74 ? 1.502 -3.341 -15.894 1.00 98.06 74 VAL A C 1
ATOM 609 O O . VAL A 1 74 ? 1.928 -2.688 -16.844 1.00 98.06 74 VAL A O 1
ATOM 612 N N . GLU A 1 75 ? 0.352 -4.008 -15.948 1.00 98.12 75 GLU A N 1
ATOM 613 C CA . GLU A 1 75 ? -0.487 -4.103 -17.150 1.00 98.12 75 GLU A CA 1
ATOM 614 C C . GLU A 1 75 ? -1.036 -2.742 -17.590 1.00 98.12 75 GLU A C 1
ATOM 616 O O . GLU A 1 75 ? -1.102 -2.445 -18.783 1.00 98.12 75 GLU A O 1
ATOM 621 N N . SER A 1 76 ? -1.345 -1.878 -16.625 1.00 96.75 76 SER A N 1
ATOM 622 C CA . SER A 1 76 ? -1.762 -0.493 -16.864 1.00 96.75 76 SER A CA 1
ATOM 623 C C . SER A 1 76 ? -0.602 0.430 -17.266 1.00 96.75 76 SER A C 1
ATOM 625 O O . SER A 1 76 ? -0.826 1.576 -17.653 1.00 96.75 76 SER A O 1
ATOM 627 N N . GLY A 1 77 ? 0.646 -0.044 -17.174 1.00 96.44 77 GLY A N 1
ATOM 628 C CA . GLY A 1 77 ? 1.850 0.704 -17.537 1.00 96.44 77 GLY A CA 1
ATOM 629 C C . GLY A 1 77 ? 2.330 1.712 -16.490 1.00 96.44 77 GLY A C 1
ATOM 630 O O . GLY A 1 77 ? 3.219 2.512 -16.789 1.00 96.44 77 GLY A O 1
ATOM 631 N N . TYR A 1 78 ? 1.782 1.687 -15.271 1.00 95.94 78 TYR A N 1
ATOM 632 C CA . TYR A 1 78 ? 2.254 2.527 -14.165 1.00 95.94 78 TYR A CA 1
ATOM 633 C C . TYR A 1 78 ? 3.554 1.998 -13.552 1.00 95.94 78 TYR A C 1
ATOM 635 O O . TYR A 1 78 ? 4.379 2.780 -13.079 1.00 95.94 78 TYR A O 1
ATOM 643 N N . VAL A 1 79 ? 3.739 0.676 -13.563 1.00 96.81 79 VAL A N 1
ATOM 644 C CA . VAL A 1 79 ? 4.889 -0.023 -12.981 1.00 96.81 79 VAL A CA 1
ATOM 645 C C . VAL A 1 79 ? 5.640 -0.786 -14.068 1.00 96.81 79 VAL A C 1
ATOM 647 O O . VAL A 1 79 ? 5.048 -1.397 -14.952 1.00 96.81 79 VAL A O 1
ATOM 650 N N . CYS A 1 80 ? 6.971 -0.767 -14.017 1.00 97.50 80 CYS A N 1
ATOM 651 C CA . CYS A 1 80 ? 7.780 -1.610 -14.890 1.00 97.50 80 CYS A CA 1
ATOM 652 C C . CYS A 1 80 ? 7.747 -3.064 -14.404 1.00 97.50 80 CYS A C 1
ATOM 654 O O . CYS A 1 80 ? 7.924 -3.322 -13.217 1.00 97.50 80 CYS A O 1
ATOM 656 N N . GLU A 1 81 ? 7.618 -4.021 -15.321 1.00 98.00 81 GLU A N 1
ATOM 657 C CA . GLU A 1 81 ? 7.571 -5.460 -15.015 1.00 98.00 81 GLU A CA 1
ATOM 658 C C . GLU A 1 81 ? 8.750 -5.937 -14.144 1.00 98.00 81 GLU A C 1
ATOM 660 O O . GLU A 1 81 ? 8.579 -6.750 -13.237 1.00 98.00 81 GLU A O 1
ATOM 665 N N . GLY A 1 82 ? 9.944 -5.360 -14.338 1.00 97.69 82 GLY A N 1
ATOM 666 C CA . GLY A 1 82 ? 11.128 -5.668 -13.528 1.00 97.69 82 GLY A CA 1
ATOM 667 C C . GLY A 1 82 ? 11.026 -5.271 -12.048 1.00 97.69 82 GLY A C 1
ATOM 668 O O . GLY A 1 82 ? 11.795 -5.787 -11.239 1.00 97.69 82 GLY A O 1
ATOM 669 N N . ASP A 1 83 ? 10.086 -4.392 -11.693 1.00 97.38 83 ASP A N 1
ATOM 670 C CA . ASP A 1 83 ? 9.861 -3.903 -10.328 1.00 97.38 83 ASP A CA 1
ATOM 671 C C . ASP A 1 83 ? 8.604 -4.488 -9.672 1.00 97.38 83 ASP A C 1
ATOM 673 O O . ASP A 1 83 ? 8.343 -4.194 -8.505 1.00 97.38 83 ASP A O 1
ATOM 677 N N . HIS A 1 84 ? 7.845 -5.335 -10.382 1.00 98.25 84 HIS A N 1
ATOM 678 C CA . HIS A 1 84 ? 6.580 -5.921 -9.912 1.00 98.25 84 HIS A CA 1
ATOM 679 C C . HIS A 1 84 ? 6.669 -6.450 -8.475 1.00 98.25 84 HIS A C 1
ATOM 681 O O . HIS A 1 84 ? 5.916 -6.026 -7.600 1.00 98.25 84 HIS A O 1
ATOM 687 N N . LYS A 1 85 ? 7.663 -7.301 -8.201 1.00 98.19 85 LYS A N 1
ATOM 688 C CA . LYS A 1 85 ? 7.855 -7.917 -6.879 1.00 98.19 85 LYS A CA 1
ATOM 689 C C . LYS A 1 85 ? 8.130 -6.899 -5.775 1.00 98.19 85 LYS A C 1
ATOM 691 O O . LYS A 1 85 ? 7.709 -7.102 -4.638 1.00 98.19 85 LYS A O 1
ATOM 696 N N . THR A 1 86 ? 8.843 -5.821 -6.093 1.00 97.06 86 THR A N 1
ATOM 697 C CA . THR A 1 86 ? 9.125 -4.744 -5.136 1.00 97.06 86 THR A CA 1
ATOM 698 C C . THR A 1 86 ? 7.834 -4.020 -4.768 1.00 97.06 86 THR A C 1
ATOM 700 O O . THR A 1 86 ? 7.576 -3.807 -3.584 1.00 97.06 86 THR A O 1
ATOM 703 N N . MET A 1 87 ? 6.989 -3.722 -5.761 1.00 97.38 87 MET A N 1
ATOM 704 C CA . MET A 1 87 ? 5.689 -3.080 -5.541 1.00 97.38 87 MET A CA 1
ATOM 705 C C . MET A 1 87 ? 4.748 -3.983 -4.742 1.00 97.38 87 MET A C 1
ATOM 707 O O . MET A 1 87 ? 4.231 -3.563 -3.707 1.00 97.38 87 MET A O 1
ATOM 711 N N . ALA A 1 88 ? 4.599 -5.246 -5.156 1.00 98.38 88 ALA A N 1
ATOM 712 C CA . ALA A 1 88 ? 3.773 -6.237 -4.467 1.00 98.38 88 ALA A CA 1
ATOM 713 C C . ALA A 1 88 ? 4.168 -6.374 -2.990 1.00 98.38 88 ALA A C 1
ATOM 715 O O . ALA A 1 88 ? 3.316 -6.353 -2.098 1.00 98.38 88 ALA A O 1
ATOM 716 N N . LYS A 1 89 ? 5.478 -6.439 -2.713 1.00 97.69 89 LYS A N 1
ATOM 717 C CA . LYS A 1 89 ? 6.001 -6.496 -1.347 1.00 97.69 89 LYS A CA 1
ATOM 718 C C . LYS A 1 89 ? 5.639 -5.246 -0.544 1.00 97.69 89 LYS A C 1
ATOM 720 O O . LYS A 1 89 ? 5.151 -5.382 0.575 1.00 97.69 89 LYS A O 1
ATOM 725 N N . ALA A 1 90 ? 5.851 -4.051 -1.091 1.00 96.88 90 ALA A N 1
ATOM 726 C CA . ALA A 1 90 ? 5.557 -2.804 -0.385 1.00 96.88 90 ALA A CA 1
ATOM 727 C C . ALA A 1 90 ? 4.057 -2.676 -0.050 1.00 96.88 90 ALA A C 1
ATOM 729 O O . ALA A 1 90 ? 3.696 -2.311 1.073 1.00 96.88 90 ALA A O 1
ATOM 730 N N . ILE A 1 91 ? 3.179 -3.059 -0.986 1.00 98.38 91 ILE A N 1
ATOM 731 C CA . ILE A 1 91 ? 1.726 -3.109 -0.765 1.00 98.38 91 ILE A CA 1
ATOM 732 C C . ILE A 1 91 ? 1.399 -4.116 0.341 1.00 98.38 91 ILE A C 1
ATOM 734 O O . ILE A 1 91 ? 0.713 -3.777 1.306 1.00 98.38 91 ILE A O 1
ATOM 738 N N . LYS A 1 92 ? 1.933 -5.339 0.252 1.00 98.44 92 LYS A N 1
ATOM 739 C CA . LYS A 1 92 ? 1.701 -6.407 1.233 1.00 98.44 92 LYS A CA 1
ATOM 740 C C . LYS A 1 92 ? 2.121 -6.007 2.642 1.00 98.44 92 LYS A C 1
ATOM 742 O O . LYS A 1 92 ? 1.363 -6.232 3.589 1.00 98.44 92 LYS A O 1
ATOM 747 N N . ASP A 1 93 ? 3.308 -5.428 2.787 1.00 97.06 93 ASP A N 1
ATOM 748 C CA . ASP A 1 93 ? 3.845 -5.013 4.082 1.00 97.06 93 ASP A CA 1
ATOM 749 C C . ASP A 1 93 ? 2.953 -3.934 4.703 1.00 97.06 93 ASP A C 1
ATOM 751 O O . ASP A 1 93 ? 2.575 -4.024 5.878 1.00 97.06 93 ASP A O 1
ATOM 755 N N . ARG A 1 94 ? 2.525 -2.954 3.897 1.00 97.50 94 ARG A N 1
ATOM 756 C CA . ARG A 1 94 ? 1.636 -1.892 4.365 1.00 97.50 94 ARG A CA 1
ATOM 757 C C . ARG A 1 94 ? 0.253 -2.415 4.745 1.00 97.50 94 ARG A C 1
ATOM 759 O O . ARG A 1 94 ? -0.240 -2.079 5.821 1.00 97.50 94 ARG A O 1
ATOM 766 N N . VAL A 1 95 ? -0.354 -3.254 3.910 1.00 98.25 95 VAL A N 1
ATOM 767 C CA . VAL A 1 95 ? -1.659 -3.880 4.180 1.00 98.25 95 VAL A CA 1
ATOM 768 C C . VAL A 1 95 ? -1.603 -4.726 5.454 1.00 98.25 95 VAL A C 1
ATOM 770 O O . VAL A 1 95 ? -2.491 -4.628 6.301 1.00 98.25 95 VAL A O 1
ATOM 773 N N . SER A 1 96 ? -0.533 -5.502 5.644 1.00 98.12 96 SER A N 1
ATOM 774 C CA . SER A 1 96 ? -0.332 -6.316 6.852 1.00 98.12 96 SER A CA 1
ATOM 775 C C . SER A 1 96 ? -0.251 -5.452 8.110 1.00 98.12 96 SER A C 1
ATOM 777 O O . SER A 1 96 ? -0.873 -5.764 9.128 1.00 98.12 96 SER A O 1
ATOM 779 N N . LEU A 1 97 ? 0.469 -4.328 8.035 1.00 96.81 97 LEU A N 1
ATOM 780 C CA . LEU A 1 97 ? 0.544 -3.369 9.132 1.00 96.81 97 LEU A CA 1
ATOM 781 C C . LEU A 1 97 ? -0.830 -2.772 9.464 1.00 96.81 97 LEU A C 1
ATOM 783 O O . LEU A 1 97 ? -1.168 -2.652 10.640 1.00 96.81 97 LEU A O 1
ATOM 787 N N . ILE A 1 98 ? -1.629 -2.421 8.455 1.00 97.00 98 ILE A N 1
ATOM 788 C CA . ILE A 1 98 ? -2.970 -1.849 8.649 1.00 97.00 98 ILE A CA 1
ATOM 789 C C . ILE A 1 98 ? -3.901 -2.864 9.312 1.00 97.00 98 ILE A C 1
ATOM 791 O O . ILE A 1 98 ? -4.506 -2.542 10.334 1.00 97.00 98 ILE A O 1
ATOM 795 N N . LYS A 1 99 ? -3.948 -4.106 8.807 1.00 96.88 99 LYS A N 1
ATOM 796 C CA . LYS A 1 99 ? -4.742 -5.192 9.408 1.00 96.88 99 LYS A CA 1
ATOM 797 C C . LYS A 1 99 ? -4.397 -5.381 10.885 1.00 96.88 99 LYS A C 1
ATOM 799 O O . LYS A 1 99 ? -5.286 -5.348 11.733 1.00 96.88 99 LYS A O 1
ATOM 804 N N . ARG A 1 100 ? -3.101 -5.456 11.204 1.00 97.12 100 ARG A N 1
ATOM 805 C CA . ARG A 1 100 ? -2.620 -5.563 12.588 1.00 97.12 100 ARG A CA 1
ATOM 806 C C . ARG A 1 100 ? -3.055 -4.376 13.450 1.00 97.12 100 ARG A C 1
ATOM 808 O O . ARG A 1 100 ? -3.435 -4.553 14.603 1.00 97.12 100 ARG A O 1
ATOM 815 N N . LYS A 1 101 ? -2.990 -3.156 12.912 1.00 96.38 101 LYS A N 1
ATOM 816 C CA . LYS A 1 101 ? -3.353 -1.937 13.647 1.00 96.38 101 LYS A CA 1
ATOM 817 C C . LYS A 1 101 ? -4.861 -1.863 13.916 1.00 96.38 101 LYS A C 1
ATOM 819 O O . LYS A 1 101 ? -5.255 -1.426 14.996 1.00 96.38 101 LYS A O 1
ATOM 824 N N . ARG A 1 102 ? -5.697 -2.319 12.975 1.00 96.81 102 ARG A N 1
ATOM 825 C CA . ARG A 1 102 ? -7.151 -2.455 13.163 1.00 96.81 102 ARG A CA 1
ATOM 826 C C . ARG A 1 102 ? -7.489 -3.485 14.231 1.00 96.81 102 ARG A C 1
ATOM 828 O O . ARG A 1 102 ? -8.240 -3.171 15.147 1.00 96.81 102 ARG A O 1
ATOM 835 N N . GLU A 1 103 ? -6.886 -4.668 14.151 1.00 95.88 103 GLU A N 1
ATOM 836 C CA . GLU A 1 103 ? -7.083 -5.730 15.140 1.00 95.88 103 GLU A CA 1
ATOM 837 C C . GLU A 1 103 ? -6.710 -5.249 16.549 1.00 95.88 103 GLU A C 1
ATOM 839 O O . GLU A 1 103 ? -7.494 -5.384 17.484 1.00 95.88 103 GLU A O 1
ATOM 844 N N . GLN A 1 104 ? -5.559 -4.587 16.693 1.00 96.12 104 GLN A N 1
ATOM 845 C CA . GLN A 1 104 ? -5.133 -4.033 17.975 1.00 96.12 104 GLN A CA 1
ATOM 846 C C . GLN A 1 104 ? -6.115 -2.983 18.519 1.00 96.12 104 GLN A C 1
ATOM 848 O O . GLN A 1 104 ? -6.439 -3.001 19.705 1.00 96.12 104 GLN A O 1
ATOM 853 N N . ARG A 1 105 ? -6.614 -2.071 17.671 1.00 94.31 105 ARG A N 1
ATOM 854 C CA . ARG A 1 105 ? -7.638 -1.091 18.078 1.00 94.31 105 ARG A CA 1
ATOM 855 C C . ARG A 1 105 ? -8.926 -1.771 18.540 1.00 94.31 105 ARG A C 1
ATOM 857 O O . ARG A 1 105 ? -9.532 -1.310 19.506 1.00 94.31 105 ARG A O 1
ATOM 864 N N . GLN A 1 106 ? -9.330 -2.840 17.858 1.00 93.81 106 GLN A N 1
ATOM 865 C CA . GLN A 1 106 ? -10.530 -3.592 18.201 1.00 93.81 106 GLN A CA 1
ATOM 866 C C . GLN A 1 106 ? -10.374 -4.297 19.553 1.00 93.81 106 GLN A C 1
ATOM 868 O O . GLN A 1 106 ? -11.247 -4.147 20.403 1.00 93.81 106 GLN A O 1
ATOM 873 N N . GLN A 1 107 ? -9.240 -4.962 19.794 1.00 94.19 107 GLN A N 1
ATOM 874 C CA . GLN A 1 107 ? -8.949 -5.613 21.078 1.00 94.19 107 GLN A CA 1
ATOM 875 C C . GLN A 1 107 ? -8.974 -4.616 22.246 1.00 94.19 107 GLN A C 1
ATOM 877 O O . GLN A 1 107 ? -9.580 -4.886 23.277 1.00 94.19 107 GLN A O 1
ATOM 882 N N . VAL A 1 108 ? -8.380 -3.428 22.075 1.00 95.00 108 VAL A N 1
ATOM 883 C CA . VAL A 1 108 ? -8.390 -2.380 23.114 1.00 95.00 108 VAL A CA 1
ATOM 884 C C . VAL A 1 108 ? -9.811 -1.895 23.418 1.00 95.00 108 VAL A C 1
ATOM 886 O O . VAL A 1 108 ? -10.145 -1.650 24.578 1.00 95.00 108 VAL A O 1
ATOM 889 N N . ARG A 1 109 ? -10.659 -1.747 22.393 1.00 91.62 109 ARG A N 1
ATOM 890 C CA . ARG A 1 109 ? -12.059 -1.335 22.566 1.00 91.62 109 ARG A CA 1
ATOM 891 C C . ARG A 1 109 ? -12.866 -2.404 23.303 1.00 91.62 109 ARG A C 1
ATOM 893 O O . ARG A 1 109 ? -13.577 -2.074 24.247 1.00 91.62 109 ARG A O 1
ATOM 900 N N . GLU A 1 110 ? -12.725 -3.659 22.892 1.00 92.94 110 GLU A N 1
ATOM 901 C CA . GLU A 1 110 ? -13.417 -4.797 23.502 1.00 92.94 110 GLU A CA 1
ATOM 902 C C . GLU A 1 110 ? -12.994 -5.002 24.964 1.00 92.94 110 GLU A C 1
ATOM 904 O O . GLU A 1 110 ? -13.840 -5.201 25.835 1.00 92.94 110 GLU A O 1
ATOM 909 N N . GLU A 1 111 ? -11.700 -4.868 25.272 1.00 93.88 111 GLU A N 1
ATOM 910 C CA . GLU A 1 111 ? -11.207 -4.964 26.647 1.00 93.88 111 GLU A CA 1
ATOM 911 C C . GLU A 1 111 ? -11.797 -3.862 27.544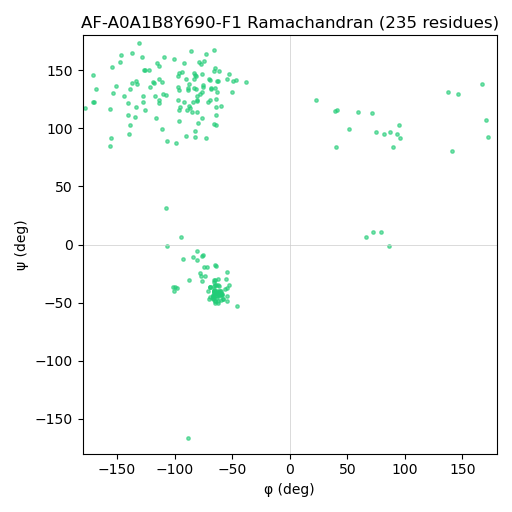 1.00 93.88 111 GLU A C 1
ATOM 913 O O . GLU A 1 111 ? -12.197 -4.132 28.680 1.00 93.88 111 GLU A O 1
ATOM 918 N N . GLN A 1 112 ? -11.891 -2.623 27.047 1.00 93.00 112 GLN A N 1
ATOM 919 C CA . GLN A 1 112 ? -12.517 -1.530 27.798 1.00 93.00 112 GLN A CA 1
ATOM 920 C C . GLN A 1 112 ? -14.012 -1.762 28.030 1.00 93.00 112 GLN A C 1
ATOM 922 O O . GLN A 1 112 ? -14.509 -1.500 29.127 1.00 93.00 112 GLN A O 1
ATOM 927 N N . GLU A 1 113 ? -14.729 -2.260 27.023 1.00 93.31 113 GLU A N 1
ATOM 928 C CA . GLU A 1 113 ? -16.154 -2.565 27.143 1.00 93.31 113 GLU A CA 1
ATOM 929 C C . GLU A 1 113 ? -16.400 -3.687 28.156 1.00 93.31 113 GLU A C 1
ATOM 931 O O . GLU A 1 113 ? -17.244 -3.543 29.043 1.00 93.31 113 GLU A O 1
ATOM 936 N N . LYS A 1 114 ? -15.591 -4.751 28.108 1.00 94.31 114 LYS A N 1
ATOM 937 C CA . LYS A 1 114 ? -15.651 -5.854 29.069 1.00 94.31 114 LYS A CA 1
ATOM 938 C C . LYS A 1 114 ? -15.409 -5.380 30.504 1.00 94.31 114 LYS A C 1
ATOM 940 O O . LYS A 1 114 ? -16.203 -5.700 31.385 1.00 94.31 114 LYS A O 1
ATOM 945 N N . ARG A 1 115 ? -14.371 -4.566 30.744 1.00 93.75 115 ARG A N 1
ATOM 946 C CA . ARG A 1 115 ? -14.096 -3.999 32.081 1.00 93.75 115 ARG A CA 1
ATOM 947 C C . ARG A 1 115 ? -15.268 -3.165 32.597 1.00 93.75 115 ARG A C 1
ATOM 949 O O . ARG A 1 115 ? -15.647 -3.288 33.758 1.00 93.75 115 ARG A O 1
ATOM 956 N N . LYS A 1 116 ? -15.878 -2.350 31.732 1.00 93.25 116 LYS A N 1
ATOM 957 C CA . LYS A 1 116 ? -17.046 -1.540 32.096 1.00 93.25 116 LYS A CA 1
ATOM 958 C C . LYS A 1 116 ? -18.265 -2.410 32.424 1.00 93.25 116 LYS A C 1
ATOM 960 O O . LYS A 1 116 ? -18.987 -2.115 33.372 1.00 93.25 116 LYS A O 1
ATOM 965 N N . GLN A 1 117 ? -18.491 -3.486 31.671 1.00 90.88 117 GLN A N 1
ATOM 966 C CA . GLN A 1 117 ? -19.583 -4.426 31.925 1.00 90.88 117 GLN A CA 1
ATOM 967 C C . GLN A 1 117 ? -19.400 -5.178 33.254 1.00 90.88 117 GLN A C 1
ATOM 969 O O . GLN A 1 117 ? -20.366 -5.356 33.998 1.00 90.88 117 GLN A O 1
ATOM 974 N N . GLU A 1 118 ? -18.169 -5.580 33.579 1.00 91.00 118 GLU A N 1
ATOM 975 C CA . GLU A 1 118 ? -17.827 -6.212 34.860 1.00 91.00 118 GLU A CA 1
ATOM 976 C C . GLU A 1 118 ? -18.006 -5.252 36.047 1.00 91.00 118 GLU A C 1
ATOM 978 O O . GLU A 1 118 ? -18.505 -5.662 37.096 1.00 91.00 118 GLU A O 1
ATOM 983 N N . GLU A 1 119 ? -17.662 -3.969 35.889 1.00 90.06 119 GLU A N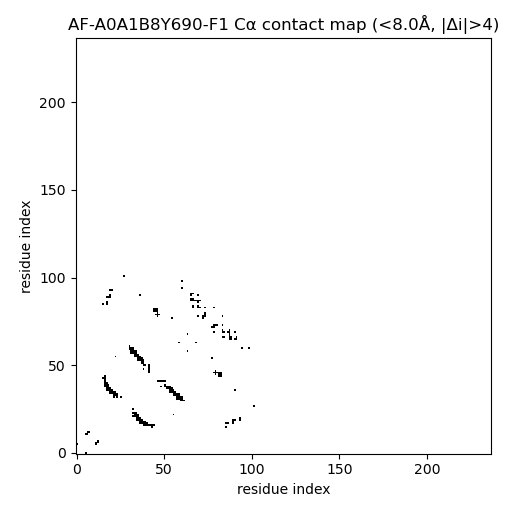 1
ATOM 984 C CA . GLU A 1 119 ? -17.888 -2.937 36.911 1.00 90.06 119 GLU A CA 1
ATOM 985 C C . GLU A 1 119 ? -19.387 -2.731 37.187 1.00 90.06 119 GLU A C 1
ATOM 987 O O . GLU A 1 119 ? -19.816 -2.730 38.344 1.00 90.06 119 GLU A O 1
ATOM 992 N N . ILE A 1 120 ? -20.203 -2.638 36.130 1.00 91.88 120 ILE A N 1
ATOM 993 C CA . ILE A 1 120 ? -21.665 -2.520 36.250 1.00 91.88 120 ILE A CA 1
ATOM 994 C C . ILE A 1 120 ? -22.249 -3.755 36.953 1.00 91.88 120 ILE A C 1
ATOM 996 O O . ILE A 1 120 ? -23.083 -3.616 37.848 1.00 91.88 120 ILE A O 1
ATOM 1000 N N . SER A 1 121 ? -21.790 -4.957 36.592 1.00 89.38 121 SER A N 1
ATOM 1001 C CA . SER A 1 121 ? -22.256 -6.206 37.206 1.00 89.38 121 SER A CA 1
ATOM 1002 C C . SER A 1 121 ? -21.910 -6.287 38.697 1.00 89.38 121 SER A C 1
ATOM 1004 O O . SER A 1 121 ? -22.751 -6.693 39.498 1.00 89.38 121 SER A O 1
ATOM 1006 N N . GLN A 1 122 ? -20.699 -5.877 39.091 1.00 86.62 122 GLN A N 1
ATOM 1007 C CA . GLN A 1 122 ? -20.292 -5.853 40.501 1.00 86.62 122 GLN A CA 1
ATOM 1008 C C . GLN A 1 122 ? -21.101 -4.840 41.318 1.00 86.62 122 GLN A C 1
ATOM 1010 O O . GLN A 1 122 ? -21.531 -5.144 42.431 1.00 86.62 122 GLN A O 1
ATOM 1015 N N . GLN A 1 123 ? -21.363 -3.653 40.765 1.00 83.31 123 GLN A N 1
ATOM 1016 C CA . GLN A 1 12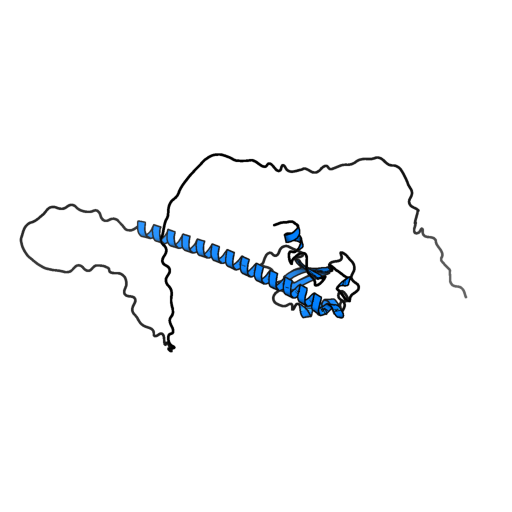3 ? -22.166 -2.636 41.445 1.00 83.31 123 GLN A CA 1
ATOM 1017 C C . GLN A 1 123 ? -23.626 -3.083 41.625 1.00 83.31 123 GLN A C 1
ATOM 1019 O O . GLN A 1 123 ? -24.235 -2.818 42.663 1.00 83.31 123 GLN A O 1
ATOM 1024 N N . GLN A 1 124 ? -24.177 -3.813 40.651 1.00 80.69 124 GLN A N 1
ATOM 1025 C CA . GLN A 1 124 ? -25.530 -4.361 40.737 1.00 80.69 124 GLN A CA 1
ATOM 1026 C C . GLN A 1 124 ? -25.638 -5.483 41.787 1.00 80.69 124 GLN A C 1
ATOM 1028 O O . GLN A 1 124 ? -26.622 -5.530 42.525 1.00 80.69 124 GLN A O 1
ATOM 1033 N N . GLN A 1 125 ? -24.605 -6.323 41.934 1.00 78.56 125 GLN A N 1
ATOM 1034 C CA . GLN A 1 125 ? -24.523 -7.309 43.021 1.00 78.56 125 GLN A CA 1
ATOM 1035 C C . GLN A 1 125 ? -24.428 -6.656 44.409 1.00 78.56 125 GLN A C 1
ATOM 1037 O O . GLN A 1 125 ? -25.088 -7.112 45.342 1.00 78.56 125 GLN A O 1
ATOM 1042 N N . GLN A 1 126 ? -23.667 -5.565 44.556 1.00 75.44 126 GLN A N 1
ATOM 1043 C CA . GLN A 1 126 ? -23.576 -4.835 45.830 1.00 75.44 126 GLN A CA 1
ATOM 1044 C C . GLN A 1 126 ? -24.912 -4.187 46.230 1.00 75.44 126 GLN A C 1
ATOM 1046 O O . GLN A 1 126 ? -25.322 -4.306 47.383 1.00 75.44 126 GLN A O 1
ATOM 1051 N N . GLN A 1 127 ? -25.646 -3.588 45.285 1.00 71.19 127 GLN A N 1
ATOM 1052 C CA . GLN A 1 127 ? -26.980 -3.027 45.560 1.00 71.19 127 GLN A CA 1
ATOM 1053 C C . GLN A 1 127 ? -28.017 -4.086 45.955 1.00 71.19 127 GLN A C 1
ATOM 1055 O O . GLN A 1 127 ? -28.922 -3.797 46.736 1.00 71.19 127 GLN A O 1
ATOM 1060 N N . GLN A 1 128 ? -27.898 -5.317 45.451 1.00 62.41 128 GLN A N 1
ATOM 1061 C CA . GLN A 1 128 ? -28.817 -6.397 45.811 1.00 62.41 128 GLN A CA 1
ATOM 1062 C C . GLN A 1 128 ? -28.516 -6.984 47.205 1.00 62.41 128 GLN A C 1
ATOM 1064 O O . GLN A 1 128 ? -29.437 -7.434 47.887 1.00 62.41 128 GLN A O 1
ATOM 1069 N N . ALA A 1 129 ? -27.264 -6.908 47.674 1.00 60.41 129 ALA A N 1
ATOM 1070 C CA . ALA A 1 129 ? -26.875 -7.312 49.028 1.00 60.41 129 ALA A CA 1
ATOM 1071 C C . ALA A 1 129 ? -27.334 -6.322 50.123 1.00 60.41 129 ALA A C 1
ATOM 1073 O O . ALA A 1 129 ? -27.598 -6.744 51.248 1.00 60.41 129 ALA A O 1
ATOM 1074 N N . GLU A 1 130 ? -27.499 -5.032 49.806 1.00 58.19 130 GLU A N 1
ATOM 1075 C CA . GLU A 1 130 ? -27.991 -4.005 50.748 1.00 58.19 130 GLU A CA 1
ATOM 1076 C C . GLU A 1 130 ? -29.513 -4.049 51.005 1.00 58.19 130 GLU A C 1
ATOM 1078 O O . GLU A 1 130 ? -30.002 -3.398 51.927 1.00 58.19 130 GLU A O 1
ATOM 1083 N N . LEU A 1 131 ? -30.277 -4.838 50.239 1.00 56.03 131 LEU A N 1
ATOM 1084 C CA . LEU A 1 131 ? -31.735 -4.973 50.385 1.00 56.03 131 LEU A CA 1
ATOM 1085 C C . LEU A 1 131 ? -32.176 -6.159 51.264 1.00 56.03 131 LEU A C 1
ATOM 1087 O O . LEU A 1 131 ? -33.377 -6.414 51.380 1.00 56.03 131 LEU A O 1
ATOM 1091 N N . GLN A 1 132 ? -31.253 -6.876 51.917 1.00 51.47 132 GLN A N 1
ATOM 1092 C CA . GLN A 1 132 ? -31.636 -7.886 52.910 1.00 51.47 132 GLN A CA 1
ATOM 1093 C C . GLN A 1 132 ? -32.184 -7.210 54.183 1.00 51.47 132 GLN A C 1
ATOM 1095 O O . GLN A 1 132 ? -31.478 -6.408 54.801 1.00 51.47 132 GLN A O 1
ATOM 1100 N N . PRO A 1 133 ? -33.426 -7.509 54.621 1.00 54.44 133 PRO A N 1
ATOM 1101 C CA . PRO A 1 133 ? -33.992 -6.904 55.820 1.00 54.44 133 PRO A CA 1
ATOM 1102 C C . PRO A 1 133 ? -33.195 -7.320 57.060 1.00 54.44 133 PRO A C 1
ATOM 1104 O O . PRO A 1 133 ? -33.171 -8.495 57.425 1.00 54.44 133 PRO A O 1
ATOM 1107 N N . GLN A 1 134 ? -32.591 -6.356 57.758 1.00 49.16 134 GLN A N 1
ATOM 1108 C CA . GLN A 1 134 ? -32.123 -6.574 59.124 1.00 49.16 134 GLN A CA 1
ATOM 1109 C C . GLN A 1 134 ? -33.341 -6.814 60.026 1.00 49.16 134 GLN A C 1
ATOM 1111 O O . GLN A 1 134 ? -34.073 -5.888 60.377 1.00 49.16 134 GLN A O 1
ATOM 1116 N N . SER A 1 135 ? -33.581 -8.070 60.401 1.00 54.88 135 SER A N 1
ATOM 1117 C CA . SER A 1 135 ? -34.500 -8.409 61.488 1.00 54.88 135 SER A CA 1
ATOM 1118 C C . SER A 1 135 ? -33.969 -7.829 62.811 1.00 54.88 135 SER A C 1
ATOM 1120 O O . SER A 1 135 ? -32.790 -8.032 63.116 1.00 54.88 135 SER A O 1
ATOM 1122 N N . PRO A 1 136 ? -34.786 -7.128 63.620 1.00 49.12 136 PRO A N 1
ATOM 1123 C CA . PRO A 1 136 ? -34.309 -6.505 64.852 1.00 49.12 136 PRO A CA 1
ATOM 1124 C C . PRO A 1 136 ? -33.939 -7.554 65.920 1.00 49.12 136 PRO A C 1
ATOM 1126 O O . PRO A 1 136 ? -34.668 -8.537 66.088 1.00 49.12 136 PRO A O 1
ATOM 1129 N N . PRO A 1 137 ? -32.856 -7.346 66.696 1.00 47.88 137 PRO A N 1
ATOM 1130 C CA . PRO A 1 137 ? -32.501 -8.225 67.801 1.00 47.88 137 PRO A CA 1
ATOM 1131 C C . PRO A 1 137 ? -33.432 -7.947 68.986 1.00 47.88 137 PRO A C 1
ATOM 1133 O O . PRO A 1 137 ? -33.350 -6.902 69.632 1.00 47.88 137 PRO A O 1
ATOM 1136 N N . GLN A 1 138 ? -34.345 -8.874 69.280 1.00 44.22 138 GLN A N 1
ATOM 1137 C CA . GLN A 1 138 ? -35.162 -8.791 70.488 1.00 44.22 138 GLN A CA 1
ATOM 1138 C C . GLN A 1 138 ? -34.349 -9.299 71.690 1.00 44.22 138 GLN A C 1
ATOM 1140 O O . GLN A 1 138 ? -33.783 -10.391 71.670 1.00 44.22 138 GLN A O 1
ATOM 1145 N N . GLY A 1 139 ? -34.245 -8.439 72.705 1.00 40.72 139 GLY A N 1
ATOM 1146 C CA . GLY A 1 139 ? -33.380 -8.592 73.868 1.00 40.72 139 GLY A CA 1
ATOM 1147 C C . GLY A 1 139 ? -33.707 -9.778 74.779 1.00 40.72 139 GLY A C 1
ATOM 1148 O O . GLY A 1 139 ? -34.840 -10.223 74.928 1.00 40.72 139 GLY A O 1
ATOM 1149 N N . THR A 1 140 ? -32.650 -10.245 75.430 1.00 45.66 140 THR A N 1
ATOM 1150 C CA . THR A 1 140 ? -32.574 -11.338 76.399 1.00 45.66 140 THR A CA 1
ATOM 1151 C C . THR A 1 140 ? -33.265 -11.045 77.738 1.00 45.66 140 THR A C 1
ATOM 1153 O O . THR A 1 140 ? -32.921 -10.058 78.385 1.00 45.66 140 THR A O 1
ATOM 1156 N N . VAL A 1 141 ? -34.068 -11.993 78.245 1.00 36.00 141 VAL A N 1
ATOM 1157 C CA . VAL A 1 141 ? -34.201 -12.305 79.688 1.00 36.00 141 VAL A CA 1
ATOM 1158 C C . VAL A 1 141 ? -34.271 -13.832 79.895 1.00 36.00 141 VAL A C 1
ATOM 1160 O O . VAL A 1 141 ? -34.939 -14.537 79.146 1.00 36.00 141 VAL A O 1
ATOM 1163 N N . LYS A 1 142 ? -33.502 -14.339 80.873 1.00 41.81 142 LYS A N 1
ATOM 1164 C CA . LYS A 1 142 ? -33.282 -15.766 81.227 1.00 41.81 142 LYS A CA 1
ATOM 1165 C C . LYS A 1 142 ? -34.340 -16.296 82.249 1.00 41.81 142 LYS A C 1
ATOM 1167 O O . LYS A 1 142 ? -35.291 -15.581 82.536 1.00 41.81 142 LYS A O 1
ATOM 1172 N N . PRO A 1 143 ? -34.157 -17.471 82.901 1.00 50.47 143 PRO A N 1
ATOM 1173 C CA . PRO A 1 143 ? -34.663 -18.787 82.504 1.00 50.47 143 PRO A CA 1
ATOM 1174 C C . PRO A 1 143 ? -35.683 -19.356 83.522 1.00 50.47 143 PRO A C 1
ATOM 1176 O O . PRO A 1 143 ? -35.633 -19.048 84.712 1.00 50.47 143 PRO A O 1
ATOM 1179 N N . SER A 1 144 ? -36.573 -20.258 83.110 1.00 31.31 144 SER A N 1
ATOM 1180 C CA . SER A 1 144 ? -37.236 -21.162 84.060 1.00 31.31 144 SER A CA 1
ATOM 1181 C C . SER A 1 144 ? -37.620 -22.487 83.421 1.00 31.31 144 SER A C 1
ATOM 1183 O O . SER A 1 144 ? -38.070 -22.569 82.284 1.00 31.31 144 SER A O 1
ATOM 1185 N N . THR A 1 145 ? -37.329 -23.513 84.203 1.00 37.88 145 THR A N 1
ATOM 1186 C CA . THR A 1 145 ? -37.355 -24.950 83.969 1.00 37.88 145 THR A CA 1
ATOM 1187 C C . THR A 1 145 ? -38.755 -25.474 83.649 1.00 37.88 145 THR A C 1
ATOM 1189 O O . THR A 1 145 ? -39.709 -25.097 84.323 1.00 37.88 145 THR A O 1
ATOM 1192 N N . GLY A 1 146 ? -38.856 -26.425 82.713 1.00 34.09 146 GLY A N 1
ATOM 1193 C CA . GLY A 1 146 ? -40.010 -27.330 82.635 1.00 34.09 146 GLY A CA 1
ATOM 1194 C C . GLY A 1 146 ? -40.501 -27.656 81.227 1.00 34.09 146 GLY A C 1
ATOM 1195 O O . GLY A 1 146 ? -41.486 -27.091 80.782 1.00 34.09 146 GLY A O 1
ATOM 1196 N N . THR A 1 147 ? -39.818 -28.599 80.569 1.00 36.84 147 THR A N 1
ATOM 1197 C CA . THR A 1 147 ? -40.392 -29.716 79.783 1.00 36.84 147 THR A CA 1
ATOM 1198 C C . THR A 1 147 ? -41.638 -29.462 78.910 1.00 36.84 147 THR A C 1
ATOM 1200 O O . THR A 1 147 ? -42.737 -29.346 79.443 1.00 36.84 147 THR A O 1
ATOM 1203 N N . VAL A 1 148 ? -41.494 -29.575 77.577 1.00 32.72 148 VAL A N 1
ATOM 1204 C CA . VAL A 1 148 ? -42.033 -30.667 76.715 1.00 32.72 148 VAL A CA 1
ATOM 1205 C C . VAL A 1 148 ? -41.938 -30.281 75.211 1.00 32.72 148 VAL A C 1
ATOM 1207 O O . VAL A 1 148 ? -42.238 -29.156 74.828 1.00 32.72 148 VAL A O 1
ATOM 1210 N N . THR A 1 149 ? -41.538 -31.264 74.384 1.00 35.03 149 THR A N 1
ATOM 1211 C CA . THR A 1 149 ? -41.593 -31.396 72.898 1.00 35.03 149 THR A CA 1
ATOM 1212 C C . THR A 1 149 ? -40.617 -30.617 71.988 1.00 35.03 149 THR A C 1
ATOM 1214 O O . THR A 1 149 ? -40.859 -29.490 71.577 1.00 35.03 149 THR A O 1
ATOM 1217 N N . SER A 1 150 ? -39.544 -31.328 71.610 1.00 36.28 150 SER A N 1
ATOM 1218 C CA . SER A 1 150 ? -38.685 -31.249 70.404 1.00 36.28 150 SER A CA 1
ATOM 1219 C C . SER A 1 150 ? -39.498 -31.295 69.096 1.00 36.28 150 SER A C 1
ATOM 1221 O O . SER A 1 150 ? -40.516 -31.980 69.082 1.00 36.28 150 SER A O 1
ATOM 1223 N N . GLY A 1 151 ? -39.182 -30.663 67.957 1.00 34.34 151 GLY A N 1
ATOM 1224 C CA . GLY A 1 151 ? -37.937 -30.278 67.248 1.00 34.34 151 GLY A CA 1
ATOM 1225 C C . GLY A 1 151 ? -38.236 -30.616 65.761 1.00 34.34 151 GLY A C 1
ATOM 1226 O O . GLY A 1 151 ? -38.865 -31.637 65.518 1.00 34.34 151 GLY A O 1
ATOM 1227 N N . THR A 1 152 ? -38.021 -29.804 64.724 1.00 33.44 152 THR A N 1
ATOM 1228 C CA . THR A 1 152 ? -36.764 -29.212 64.257 1.00 33.44 152 THR A CA 1
ATOM 1229 C C . THR A 1 152 ? -37.090 -28.135 63.212 1.00 33.44 152 THR A C 1
ATOM 1231 O O . THR A 1 152 ? -37.902 -28.345 62.313 1.00 33.44 152 THR A O 1
ATOM 1234 N N . GLN A 1 153 ? -36.446 -26.983 63.364 1.00 36.62 153 GLN A N 1
ATOM 1235 C CA . GLN A 1 153 ? -36.372 -25.867 62.428 1.00 36.62 153 GLN A CA 1
ATOM 1236 C C . GLN A 1 153 ? -35.352 -26.224 61.333 1.00 36.62 153 GLN A C 1
ATOM 1238 O O . GLN A 1 153 ? -34.248 -26.642 61.672 1.00 36.62 153 GLN A O 1
ATOM 1243 N N . VAL A 1 154 ? -35.707 -26.078 60.054 1.00 42.28 154 VAL A N 1
ATOM 1244 C CA . VAL A 1 154 ? -34.763 -26.212 58.932 1.00 42.28 154 VAL A CA 1
ATOM 1245 C C . VAL A 1 154 ? -34.583 -24.867 58.233 1.00 42.28 154 VAL A C 1
ATOM 1247 O O . VAL A 1 154 ? -35.537 -24.214 57.816 1.00 42.28 154 VAL A O 1
ATOM 1250 N N . GLU A 1 155 ? -33.318 -24.477 58.222 1.00 38.75 155 GLU A N 1
ATOM 1251 C CA . GLU A 1 155 ? -32.621 -23.420 57.497 1.00 38.75 155 GLU A CA 1
ATOM 1252 C C . GLU A 1 155 ? -32.844 -23.526 55.973 1.00 38.75 155 GLU A C 1
ATOM 1254 O O . GLU A 1 155 ? -32.889 -24.644 55.457 1.00 38.75 155 GLU A O 1
ATOM 1259 N N . PRO A 1 156 ? -32.981 -22.420 55.219 1.00 43.81 156 PRO A N 1
ATOM 1260 C CA . PRO A 1 156 ? -32.774 -22.447 53.779 1.00 43.81 156 PRO A CA 1
ATOM 1261 C C . PRO A 1 156 ? -31.269 -22.341 53.496 1.00 43.81 156 PRO A C 1
ATOM 1263 O O . PRO A 1 156 ? -30.704 -21.249 53.504 1.00 43.81 156 PRO A O 1
ATOM 1266 N N . GLU A 1 157 ? -30.641 -23.491 53.269 1.00 41.94 157 GLU A N 1
ATOM 1267 C CA . GLU A 1 157 ? -29.336 -23.623 52.617 1.00 41.94 157 GLU A CA 1
ATOM 1268 C C . GLU A 1 157 ? -29.549 -23.536 51.088 1.00 41.94 157 GLU A C 1
ATOM 1270 O O . GLU A 1 157 ? -30.403 -24.224 50.525 1.00 41.94 157 GLU A O 1
ATOM 1275 N N . GLU A 1 158 ? -28.812 -22.657 50.412 1.00 45.41 158 GLU A N 1
ATOM 1276 C CA . GLU A 1 158 ? -28.602 -22.666 48.953 1.00 45.41 158 GLU A CA 1
ATOM 1277 C C . GLU A 1 158 ? -27.213 -23.290 48.690 1.00 45.41 158 GLU A C 1
ATOM 1279 O O . GLU A 1 158 ? -26.327 -23.094 49.524 1.00 45.41 158 GLU A O 1
ATOM 1284 N N . PRO A 1 159 ? -26.876 -23.815 47.497 1.00 50.59 159 PRO A N 1
ATOM 1285 C CA . PRO A 1 159 ? -27.596 -24.685 46.564 1.00 50.59 159 PRO A CA 1
ATOM 1286 C C . PRO A 1 159 ? -26.735 -25.925 46.192 1.00 50.59 159 PRO A C 1
ATOM 1288 O O . PRO A 1 159 ? -25.624 -25.781 45.679 1.00 50.59 159 PRO A O 1
ATOM 1291 N N . GLU A 1 160 ? -27.241 -27.158 46.324 1.00 45.62 160 GLU A N 1
ATOM 1292 C CA . GLU A 1 160 ? -26.596 -28.320 45.682 1.00 45.62 160 GLU A CA 1
ATOM 1293 C C . GLU A 1 160 ? -27.032 -28.424 44.214 1.00 45.62 160 GLU A C 1
ATOM 1295 O O . GLU A 1 160 ? -28.046 -29.027 43.856 1.00 45.62 160 GLU A O 1
ATOM 1300 N N . ALA A 1 161 ? -26.233 -27.815 43.340 1.00 45.84 161 ALA A N 1
ATOM 1301 C CA . ALA A 1 161 ? -26.175 -28.189 41.939 1.00 45.84 161 ALA A CA 1
ATOM 1302 C C . ALA A 1 161 ? -25.443 -29.536 41.814 1.00 45.84 161 ALA A C 1
ATOM 1304 O O . ALA A 1 161 ? -24.227 -29.566 41.658 1.00 45.84 161 ALA A O 1
ATOM 1305 N N . ASP A 1 162 ? -26.182 -30.646 41.836 1.00 52.66 162 ASP A N 1
ATOM 1306 C CA . ASP A 1 162 ? -25.701 -31.904 41.262 1.00 52.66 162 ASP A CA 1
ATOM 1307 C C . ASP A 1 162 ? -26.824 -32.621 40.504 1.00 52.66 162 ASP A C 1
ATOM 1309 O O . ASP A 1 162 ? -27.735 -33.217 41.077 1.00 52.66 162 ASP A O 1
ATOM 1313 N N . GLN A 1 163 ? -26.774 -32.520 39.174 1.00 45.59 163 GLN A N 1
ATOM 1314 C CA . GLN A 1 163 ? -27.257 -33.570 38.281 1.00 45.59 163 GLN A CA 1
ATOM 1315 C C . GLN A 1 163 ? -26.561 -33.453 36.917 1.00 45.59 163 GLN A C 1
ATOM 1317 O O . GLN A 1 163 ? -27.043 -32.849 35.966 1.00 45.59 163 GLN A O 1
ATOM 1322 N N . HIS A 1 164 ? -25.373 -34.055 36.871 1.00 43.88 164 HIS A N 1
ATOM 1323 C CA . HIS A 1 164 ? -25.051 -35.131 35.936 1.00 43.88 164 HIS A CA 1
ATOM 1324 C C . HIS A 1 164 ? -25.330 -34.898 34.433 1.00 43.88 164 HIS A C 1
ATOM 1326 O O . HIS A 1 164 ? -26.411 -35.209 33.943 1.00 43.88 164 HIS A O 1
ATOM 1332 N N . LEU A 1 165 ? -24.287 -34.537 33.666 1.00 41.34 165 LEU A N 1
ATOM 1333 C CA . LEU A 1 165 ? -24.030 -35.165 32.358 1.00 41.34 165 LEU A CA 1
ATOM 1334 C C . LEU A 1 165 ? -22.541 -35.083 31.943 1.00 41.34 165 LEU A C 1
ATOM 1336 O O . LEU A 1 165 ? -22.076 -34.131 31.330 1.00 41.34 165 LEU A O 1
ATOM 1340 N N . GLN A 1 166 ? -21.803 -36.130 32.315 1.00 41.59 166 GLN A N 1
ATOM 1341 C CA . GLN A 1 166 ? -20.854 -36.873 31.474 1.00 41.59 166 GLN A CA 1
ATOM 1342 C C . GLN A 1 166 ? -19.950 -36.071 30.505 1.00 41.59 166 GLN A C 1
ATOM 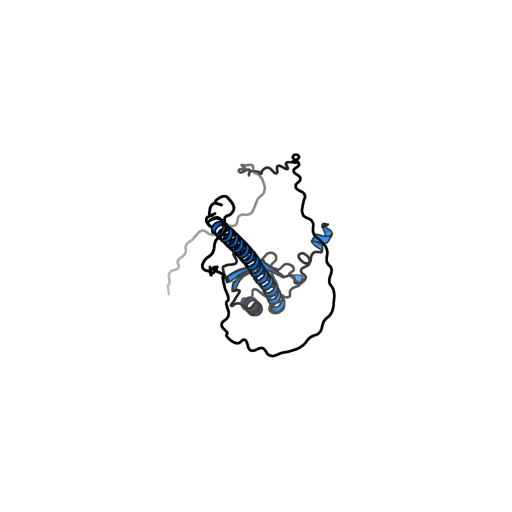1344 O O . GLN A 1 166 ? -20.181 -36.044 29.298 1.00 41.59 166 GLN A O 1
ATOM 1349 N N . TYR A 1 167 ? -18.826 -35.550 31.010 1.00 39.50 167 TYR A N 1
ATOM 1350 C CA . TYR A 1 167 ? -17.658 -35.262 30.170 1.00 39.50 167 TYR A CA 1
ATOM 1351 C C . TYR A 1 167 ? -16.772 -36.508 30.055 1.00 39.50 167 TYR A C 1
ATOM 1353 O O . TYR A 1 167 ? -16.232 -37.010 31.041 1.00 39.50 167 TYR A O 1
ATOM 1361 N N . GLN A 1 168 ? -16.620 -37.003 28.828 1.00 38.78 168 GLN A N 1
ATOM 1362 C CA . GLN A 1 168 ? -15.660 -38.034 28.454 1.00 38.78 168 GLN A CA 1
ATOM 1363 C C . GLN A 1 168 ? -14.305 -37.373 28.159 1.00 38.78 168 GLN A C 1
ATOM 1365 O O . GLN A 1 168 ? -14.176 -36.614 27.205 1.00 38.78 168 GLN A O 1
ATOM 1370 N N . GLN A 1 169 ? -13.301 -37.663 28.987 1.00 36.50 169 GLN A N 1
ATOM 1371 C CA . GLN A 1 169 ? -11.893 -37.330 28.744 1.00 36.50 169 GLN A CA 1
ATOM 1372 C C . GLN A 1 169 ? -11.164 -38.538 28.141 1.00 36.50 169 GLN A C 1
ATOM 1374 O O . GLN A 1 169 ? -11.390 -39.661 28.602 1.00 36.50 169 GLN A O 1
ATOM 1379 N N . PRO A 1 170 ? -10.193 -38.330 27.236 1.00 47.62 170 PRO A N 1
ATOM 1380 C CA . PRO A 1 170 ? -9.032 -39.191 27.134 1.00 47.62 170 PRO A CA 1
ATOM 1381 C C . PRO A 1 170 ? -7.773 -38.493 27.672 1.00 47.62 170 PRO A C 1
ATOM 1383 O O . PRO A 1 170 ? -7.407 -37.382 27.303 1.00 47.62 170 PRO A O 1
ATOM 1386 N N . SER A 1 171 ? -7.120 -39.233 28.558 1.00 45.75 171 SER A N 1
ATOM 1387 C CA . SER A 1 171 ? -5.811 -39.059 29.184 1.00 45.75 171 SER A CA 1
ATOM 1388 C C . SER A 1 171 ? -4.649 -38.753 28.232 1.00 45.75 171 SER A C 1
ATOM 1390 O O . SER A 1 171 ? -4.504 -39.473 27.249 1.00 45.75 171 SER A O 1
ATOM 1392 N N . VAL A 1 172 ? -3.731 -37.863 28.637 1.00 45.31 172 VAL A N 1
ATOM 1393 C CA . VAL A 1 172 ? -2.265 -38.052 28.526 1.00 45.31 172 VAL A CA 1
ATOM 1394 C C . VAL A 1 172 ? -1.519 -37.230 29.591 1.00 45.31 172 VAL A C 1
ATOM 1396 O O . VAL A 1 172 ? -2.014 -36.228 30.099 1.00 45.31 172 VAL A O 1
ATOM 1399 N N . SER A 1 173 ? -0.345 -37.732 29.959 1.00 43.22 173 SER A N 1
ATOM 1400 C CA . SER A 1 173 ? 0.366 -37.553 31.225 1.00 43.22 173 SER A CA 1
ATOM 1401 C C . SER A 1 173 ? 1.400 -36.411 31.265 1.00 43.22 173 SER A C 1
ATOM 1403 O O . SER A 1 173 ? 2.073 -36.145 30.279 1.00 43.22 173 SER A O 1
ATOM 1405 N N . VAL A 1 174 ? 1.545 -35.819 32.459 1.00 46.78 174 VAL A N 1
ATOM 1406 C CA . VAL A 1 174 ? 2.760 -35.425 33.221 1.00 46.78 174 VAL A CA 1
ATOM 1407 C C . VAL A 1 174 ? 4.089 -35.197 32.472 1.00 46.78 174 VAL A C 1
ATOM 1409 O O . VAL A 1 174 ? 4.664 -36.155 31.973 1.00 46.78 174 VAL A O 1
ATOM 1412 N N . THR A 1 175 ? 4.674 -33.998 32.641 1.00 52.72 175 THR A N 1
ATOM 1413 C CA . THR A 1 175 ? 6.000 -33.790 33.282 1.00 52.72 175 THR A CA 1
ATOM 1414 C C . THR A 1 175 ? 6.102 -32.392 33.909 1.00 52.72 175 THR A C 1
ATOM 1416 O O . THR A 1 175 ? 5.784 -31.395 33.266 1.00 52.72 175 THR A O 1
ATOM 1419 N N . SER A 1 176 ? 6.539 -32.360 35.169 1.00 56.62 176 SER A N 1
ATOM 1420 C CA . SER A 1 176 ? 6.839 -31.200 36.022 1.00 56.62 176 SER A CA 1
ATOM 1421 C C . SER A 1 176 ? 8.151 -30.489 35.661 1.00 56.62 176 SER A C 1
ATOM 1423 O O . SER A 1 176 ? 9.045 -31.155 35.151 1.00 56.62 176 SER A O 1
ATOM 1425 N N . ASP A 1 177 ? 8.290 -29.208 36.040 1.00 54.88 177 ASP A N 1
ATOM 1426 C CA . ASP A 1 177 ? 9.408 -28.620 36.829 1.00 54.88 177 ASP A CA 1
ATOM 1427 C C . ASP A 1 177 ? 9.116 -27.114 37.084 1.00 54.88 177 ASP A C 1
ATOM 1429 O O . ASP A 1 177 ? 8.757 -26.409 36.147 1.00 54.88 177 ASP A O 1
ATOM 1433 N N . GLY A 1 178 ? 8.962 -26.662 38.343 1.00 56.47 178 GLY A N 1
ATOM 1434 C CA . GLY A 1 178 ? 9.874 -25.713 39.029 1.00 56.47 178 GLY A CA 1
ATOM 1435 C C . GLY A 1 178 ? 9.769 -24.274 38.483 1.00 56.47 178 GLY A C 1
ATOM 1436 O O . GLY A 1 178 ? 10.104 -24.040 37.335 1.00 56.47 178 GLY A O 1
ATOM 1437 N N . THR A 1 179 ? 9.291 -23.235 39.179 1.00 55.47 179 THR A N 1
ATOM 1438 C CA . THR A 1 179 ? 9.775 -22.623 40.433 1.00 55.47 179 THR A CA 1
ATOM 1439 C C . THR A 1 179 ? 8.720 -21.600 40.921 1.00 55.47 179 THR A C 1
ATOM 1441 O O . THR A 1 179 ? 8.053 -20.958 40.108 1.00 55.47 179 THR A O 1
ATOM 1444 N N . ILE A 1 180 ? 8.560 -21.462 42.242 1.00 60.78 180 ILE A N 1
ATOM 1445 C CA . ILE A 1 180 ? 7.749 -20.430 42.906 1.00 60.78 180 ILE A CA 1
ATOM 1446 C C . ILE A 1 180 ? 8.651 -19.267 43.348 1.00 60.78 180 ILE A C 1
ATOM 1448 O O . ILE A 1 180 ? 9.581 -19.481 44.122 1.00 60.78 180 ILE A O 1
ATOM 1452 N N . ASP A 1 181 ? 8.345 -18.041 42.925 1.00 58.25 181 ASP A N 1
ATOM 1453 C CA . ASP A 1 181 ? 8.823 -16.827 43.595 1.00 58.25 181 ASP A CA 1
ATOM 1454 C C . ASP A 1 181 ? 7.610 -16.071 44.145 1.00 58.25 181 ASP A C 1
ATOM 1456 O O . ASP A 1 181 ? 6.754 -15.575 43.411 1.00 58.25 181 ASP A O 1
ATOM 1460 N N . SER A 1 182 ? 7.509 -16.101 45.471 1.00 61.28 182 SER A N 1
ATOM 1461 C CA . SER A 1 182 ? 6.511 -15.412 46.276 1.00 61.28 182 SER A CA 1
ATOM 1462 C C . SER A 1 182 ? 7.105 -14.093 46.758 1.00 61.28 182 SER A C 1
ATOM 1464 O O . SER A 1 182 ? 8.010 -14.101 47.591 1.00 61.28 182 SER A O 1
ATOM 1466 N N . GLY A 1 183 ? 6.540 -12.970 46.317 1.00 56.06 183 GLY A N 1
ATOM 1467 C CA . GLY A 1 183 ? 6.887 -11.635 46.799 1.00 56.06 183 GLY A CA 1
ATOM 1468 C C . GLY A 1 183 ? 5.643 -10.797 47.084 1.00 56.06 183 GLY A C 1
ATOM 1469 O O . GLY A 1 183 ? 4.922 -10.406 46.174 1.00 56.06 183 GLY A O 1
ATOM 1470 N N . GLN A 1 184 ? 5.406 -10.551 48.372 1.00 57.75 184 GLN A N 1
ATOM 1471 C CA . GLN A 1 184 ? 4.405 -9.664 48.981 1.00 57.75 184 GLN A CA 1
ATOM 1472 C C . GLN A 1 184 ? 4.382 -8.280 48.289 1.00 57.75 184 GLN A C 1
ATOM 1474 O O . GLN A 1 184 ? 5.417 -7.770 47.886 1.00 57.75 184 GLN A O 1
ATOM 1479 N N . GLY A 1 185 ? 3.248 -7.615 48.066 1.00 51.25 185 GLY A N 1
ATOM 1480 C CA . GLY A 1 185 ? 2.320 -7.148 49.089 1.00 51.25 185 GLY A CA 1
ATOM 1481 C C . GLY A 1 185 ? 2.808 -5.818 49.676 1.00 51.25 185 GLY A C 1
ATOM 1482 O O . GLY A 1 185 ? 3.608 -5.828 50.603 1.00 51.25 185 GLY A O 1
ATOM 1483 N N . SER A 1 186 ? 2.329 -4.677 49.165 1.00 53.22 186 SER A N 1
ATOM 1484 C CA . SER A 1 186 ? 2.104 -3.455 49.965 1.00 53.22 186 SER A CA 1
ATOM 1485 C C . SER A 1 186 ? 1.326 -2.394 49.181 1.00 53.22 186 SER A C 1
ATOM 1487 O O . SER A 1 186 ? 1.719 -1.947 48.109 1.00 53.22 186 SER A O 1
ATOM 1489 N N . SER A 1 187 ? 0.201 -2.011 49.778 1.00 55.91 187 SER A N 1
ATOM 1490 C CA . SER A 1 187 ? -0.568 -0.801 49.515 1.00 55.91 187 SER A CA 1
ATOM 1491 C C . SER A 1 187 ? 0.004 0.363 50.342 1.00 55.91 187 SER A C 1
ATOM 1493 O O . SER A 1 187 ? 0.707 0.125 51.324 1.00 55.91 187 SER A O 1
ATOM 1495 N N . MET A 1 188 ? -0.425 1.580 49.993 1.00 52.91 188 MET A N 1
ATOM 1496 C CA . MET A 1 188 ? -0.271 2.881 50.667 1.00 52.91 188 MET A CA 1
ATOM 1497 C C . MET A 1 188 ? 0.908 3.758 50.219 1.00 52.91 188 MET A C 1
ATOM 1499 O O . MET A 1 188 ? 2.026 3.628 50.705 1.00 52.91 188 MET A O 1
ATOM 1503 N N . TYR A 1 189 ? 0.593 4.779 49.418 1.00 50.56 189 TYR A N 1
ATOM 1504 C CA . TYR A 1 189 ? 0.768 6.168 49.855 1.00 50.56 189 TYR A CA 1
ATOM 1505 C C . TYR A 1 189 ? -0.182 7.084 49.066 1.00 50.56 189 TYR A C 1
ATOM 1507 O O . TYR A 1 189 ? -0.106 7.211 47.847 1.00 50.56 189 TYR A O 1
ATOM 1515 N N . SER A 1 190 ? -1.105 7.717 49.786 1.00 46.97 190 SER A N 1
ATOM 1516 C CA . SER A 1 190 ? -1.665 9.001 49.374 1.00 46.97 190 SER A CA 1
ATOM 1517 C C . SER A 1 190 ? -0.656 10.059 49.789 1.00 46.97 190 SER A C 1
ATOM 1519 O O . SER A 1 190 ? -0.361 10.158 50.978 1.00 46.97 190 SER A O 1
ATOM 1521 N N . GLU A 1 191 ? -0.171 10.875 48.858 1.00 47.31 191 GLU A N 1
ATOM 1522 C CA . GLU A 1 191 ? 0.413 12.155 49.238 1.00 47.31 191 GLU A CA 1
ATOM 1523 C C . GLU A 1 191 ? 0.028 13.247 48.240 1.00 47.31 191 GLU A C 1
ATOM 1525 O O . GLU A 1 191 ? 0.389 13.238 47.064 1.00 47.31 191 GLU A O 1
ATOM 1530 N N . SER A 1 192 ? -0.789 14.167 48.746 1.00 44.53 192 SER A N 1
ATOM 1531 C CA . SER A 1 192 ? -1.138 15.427 48.116 1.00 44.53 192 SER A CA 1
ATOM 1532 C C . SER A 1 192 ? -0.050 16.442 48.445 1.00 44.53 192 SER A C 1
ATOM 1534 O O . SER A 1 192 ? 0.135 16.780 49.613 1.00 44.53 192 SER A O 1
ATOM 1536 N N . TYR A 1 193 ? 0.580 17.016 47.423 1.00 53.12 193 TYR A N 1
ATOM 1537 C CA . TYR A 1 193 ? 1.247 18.312 47.540 1.00 53.12 193 TYR A CA 1
ATOM 1538 C C . TYR A 1 193 ? 0.736 19.230 46.441 1.00 53.12 193 TYR A C 1
ATOM 1540 O O . TYR A 1 193 ? 0.803 18.935 45.248 1.00 53.12 193 TYR A O 1
ATOM 1548 N N . ALA A 1 194 ? 0.210 20.360 46.890 1.00 47.16 194 ALA A N 1
ATOM 1549 C CA . ALA A 1 194 ? -0.031 21.528 46.079 1.00 47.16 194 ALA A CA 1
ATOM 1550 C C . ALA A 1 194 ? 1.295 22.131 45.577 1.00 47.16 194 ALA A C 1
ATOM 1552 O O . ALA A 1 194 ? 2.291 22.128 46.295 1.00 47.16 194 ALA A O 1
ATOM 1553 N N . GLY A 1 195 ? 1.241 22.754 44.396 1.00 46.53 195 GLY A N 1
ATOM 1554 C CA . GLY A 1 195 ? 2.137 23.851 44.021 1.00 46.53 195 GLY A CA 1
ATOM 1555 C C . GLY A 1 195 ? 3.381 23.471 43.218 1.00 46.53 195 GLY A C 1
ATOM 1556 O O . GLY A 1 195 ? 4.434 23.211 43.784 1.00 46.53 195 GLY A O 1
ATOM 1557 N N . ASN A 1 196 ? 3.274 23.513 41.885 1.00 43.88 196 ASN A N 1
ATOM 1558 C CA . ASN A 1 196 ? 4.018 24.457 41.031 1.00 43.88 196 ASN A CA 1
ATOM 1559 C C . ASN A 1 196 ? 3.853 24.084 39.547 1.00 43.88 196 ASN A C 1
ATOM 1561 O O . ASN A 1 196 ? 4.435 23.126 39.048 1.00 43.88 196 ASN A O 1
A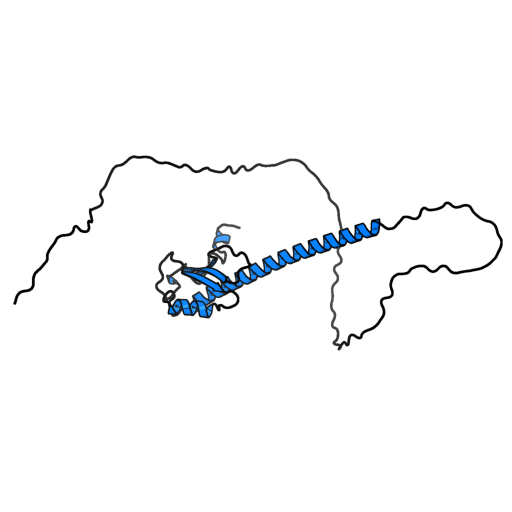TOM 1565 N N . GLN A 1 197 ? 3.068 24.889 38.832 1.00 56.22 197 GLN A N 1
ATOM 1566 C CA . GLN A 1 197 ? 3.008 24.920 37.371 1.00 56.22 197 GLN A CA 1
ATOM 1567 C C . GLN A 1 197 ? 4.171 25.769 36.833 1.00 56.22 197 GLN A C 1
ATOM 1569 O O . GLN A 1 197 ? 4.314 26.913 37.268 1.00 56.22 197 GLN A O 1
ATOM 1574 N N . PRO A 1 198 ? 4.911 25.319 35.811 1.00 50.59 198 PRO A N 1
ATOM 1575 C CA . PRO A 1 198 ? 5.370 26.212 34.767 1.00 50.59 198 PRO A CA 1
ATOM 1576 C C . PRO A 1 198 ? 4.393 26.114 33.594 1.00 50.59 198 PRO A C 1
ATOM 1578 O O . PRO A 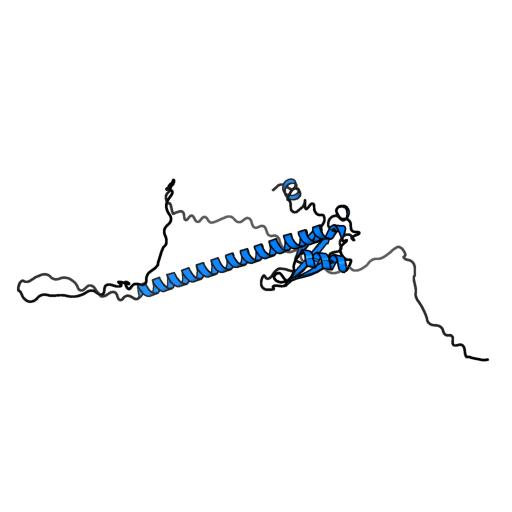1 198 ? 4.351 25.134 32.854 1.00 50.59 198 PRO A O 1
ATOM 1581 N N . THR A 1 199 ? 3.586 27.162 33.455 1.00 49.81 199 THR A N 1
ATOM 1582 C CA . THR A 1 199 ? 2.836 27.457 32.237 1.00 49.81 199 THR A CA 1
ATOM 1583 C C . THR A 1 199 ? 3.819 27.640 31.079 1.00 49.81 199 THR A C 1
ATOM 1585 O O . THR A 1 199 ? 4.685 28.514 31.117 1.00 49.81 199 THR A O 1
ATOM 1588 N N . VAL A 1 200 ? 3.705 26.807 30.046 1.00 48.44 200 VAL A N 1
ATOM 1589 C CA . VAL A 1 200 ? 4.232 27.120 28.716 1.00 48.44 200 VAL A CA 1
ATOM 1590 C C . VAL A 1 200 ? 3.041 27.434 27.824 1.00 48.44 200 VAL A C 1
ATOM 1592 O O . VAL A 1 200 ? 2.446 26.567 27.192 1.00 48.44 200 VAL A O 1
ATOM 1595 N N . SER A 1 201 ? 2.664 28.709 27.815 1.00 43.38 201 SER A N 1
ATOM 1596 C CA . SER A 1 201 ? 1.772 29.272 26.808 1.00 43.38 201 SER A CA 1
ATOM 1597 C C . SER A 1 201 ? 2.454 29.202 25.442 1.00 43.38 201 SER A C 1
ATOM 1599 O O . SER A 1 201 ? 3.295 30.042 25.132 1.00 43.38 201 SER A O 1
ATOM 1601 N N . PHE A 1 202 ? 2.070 28.246 24.597 1.00 45.88 202 PHE A N 1
ATOM 1602 C CA . PHE A 1 202 ? 2.180 28.431 23.150 1.00 45.88 202 PHE A CA 1
ATOM 1603 C C . PHE A 1 202 ? 0.873 29.055 22.671 1.00 45.88 202 PHE A C 1
ATOM 1605 O O . PHE A 1 202 ? -0.131 28.379 22.459 1.00 45.88 202 PHE A O 1
ATOM 1612 N N . GLY A 1 203 ? 0.881 30.386 22.604 1.00 44.06 203 GLY A N 1
ATOM 1613 C CA . GLY A 1 203 ? -0.200 31.167 22.025 1.00 44.06 203 GLY A CA 1
ATOM 1614 C C . GLY A 1 203 ? -0.271 30.963 20.515 1.00 44.06 203 GLY A C 1
ATOM 1615 O O . GLY A 1 203 ? 0.744 30.995 19.821 1.00 44.06 203 GLY A O 1
ATOM 1616 N N . SER A 1 204 ? -1.495 30.759 20.039 1.00 41.62 204 SER A N 1
ATOM 1617 C CA . SER A 1 204 ? -1.899 30.717 18.641 1.00 41.62 204 SER A CA 1
ATOM 1618 C C . SER A 1 204 ? -1.387 31.923 17.853 1.00 41.62 204 SER A C 1
ATOM 1620 O O . SER A 1 204 ? -1.586 33.069 18.255 1.00 41.62 204 SER A O 1
ATOM 1622 N N . GLN A 1 205 ? -0.791 31.663 16.693 1.00 44.00 205 GLN A N 1
ATOM 1623 C CA . GLN A 1 205 ? -0.498 32.681 15.692 1.00 44.00 205 GLN A CA 1
ATOM 1624 C C . GLN A 1 205 ? -1.726 32.824 14.775 1.00 44.00 205 GLN A C 1
ATOM 1626 O O . GLN A 1 205 ? -2.101 31.834 14.144 1.00 44.00 205 GLN A O 1
ATOM 1631 N N . PRO A 1 206 ? -2.381 33.996 14.684 1.00 51.69 206 PRO A N 1
ATOM 1632 C CA . PRO A 1 206 ? -3.323 34.252 13.611 1.00 51.69 206 PRO A CA 1
ATOM 1633 C C . PRO A 1 206 ? -2.594 34.707 12.338 1.00 51.69 206 PRO A C 1
ATOM 1635 O O . PRO A 1 206 ? -1.566 35.385 12.368 1.00 51.69 206 PRO A O 1
ATOM 1638 N N . ASP A 1 207 ? -3.183 34.278 11.231 1.00 43.78 207 ASP A N 1
ATOM 1639 C CA . ASP A 1 207 ? -3.027 34.712 9.845 1.00 43.78 207 ASP A CA 1
ATOM 1640 C C . ASP A 1 207 ? -2.850 36.237 9.670 1.00 43.78 207 ASP A C 1
ATOM 1642 O O . ASP A 1 207 ? -3.566 37.014 10.308 1.00 43.78 207 ASP A O 1
ATOM 1646 N N . PRO A 1 208 ? -1.957 36.684 8.769 1.00 48.31 208 PRO A N 1
ATOM 1647 C CA . PRO A 1 208 ? -2.100 37.986 8.140 1.00 48.31 208 PRO A CA 1
ATOM 1648 C C . PRO A 1 208 ? -2.434 37.856 6.649 1.00 48.31 208 PRO A C 1
ATOM 1650 O O . PRO A 1 208 ? -1.570 37.720 5.781 1.00 48.31 208 PRO A O 1
ATOM 1653 N N . SER A 1 209 ? -3.719 38.005 6.361 1.00 39.41 209 SER A N 1
ATOM 1654 C CA . SER A 1 209 ? -4.254 38.375 5.062 1.00 39.41 209 SER A CA 1
ATOM 1655 C C . SER A 1 209 ? -3.765 39.766 4.616 1.00 39.41 209 SER A C 1
ATOM 1657 O O . SER A 1 209 ? -3.639 40.678 5.433 1.00 39.41 209 SER A O 1
ATOM 1659 N N . LEU A 1 210 ? -3.651 39.922 3.290 1.00 38.75 210 LEU A N 1
ATOM 1660 C CA . LEU A 1 210 ? -3.630 41.164 2.494 1.00 38.75 210 LEU A CA 1
ATOM 1661 C C . LEU A 1 210 ? -2.275 41.871 2.293 1.00 38.75 210 LEU A C 1
ATOM 1663 O O . LEU A 1 210 ? -1.859 42.749 3.043 1.00 38.75 210 LEU A O 1
ATOM 1667 N N . THR A 1 211 ? -1.663 41.579 1.143 1.00 44.59 211 THR A N 1
ATOM 1668 C CA . THR A 1 211 ? -0.772 42.497 0.424 1.00 44.59 211 THR A CA 1
ATOM 1669 C C . THR A 1 211 ? -1.597 43.484 -0.412 1.00 44.59 211 THR A C 1
ATOM 1671 O O . THR A 1 211 ? -2.619 43.110 -0.994 1.00 44.59 211 THR A O 1
ATOM 1674 N N . PRO A 1 212 ? -1.135 44.740 -0.545 1.00 49.78 212 PRO A N 1
ATOM 1675 C CA . PRO A 1 212 ? -1.217 45.379 -1.850 1.00 49.78 212 PRO A CA 1
ATOM 1676 C C . PRO A 1 212 ? 0.095 46.058 -2.272 1.00 49.78 212 PRO A C 1
ATOM 1678 O O . PRO A 1 212 ? 0.716 46.788 -1.510 1.00 49.78 212 PRO A O 1
ATOM 1681 N N . SER A 1 213 ? 0.409 45.860 -3.556 1.00 38.09 213 SER A N 1
ATOM 1682 C CA . SER A 1 213 ? 1.088 46.785 -4.475 1.00 38.09 213 SER A CA 1
ATOM 1683 C C . SER A 1 213 ? 2.498 47.297 -4.146 1.00 38.09 213 SER A C 1
ATOM 1685 O O . SER A 1 213 ? 2.676 48.172 -3.311 1.00 38.09 213 SER A O 1
ATOM 1687 N N . MET A 1 214 ? 3.475 46.895 -4.971 1.00 40.00 214 MET A N 1
ATOM 1688 C CA . MET A 1 214 ? 4.146 47.803 -5.923 1.00 40.00 214 MET A CA 1
ATOM 1689 C C . MET A 1 214 ? 5.062 47.018 -6.886 1.00 40.00 214 MET A C 1
ATOM 1691 O O . MET A 1 214 ? 5.964 46.293 -6.480 1.00 40.00 214 MET A O 1
ATOM 1695 N N . VAL A 1 215 ? 4.788 47.181 -8.183 1.00 44.41 215 VAL A N 1
ATOM 1696 C CA . VAL A 1 215 ? 5.671 46.946 -9.349 1.00 44.41 215 VAL A CA 1
ATOM 1697 C C . VAL A 1 215 ? 6.853 47.954 -9.319 1.00 44.41 215 VAL A C 1
ATOM 1699 O O . VAL A 1 215 ? 6.712 48.933 -8.583 1.00 44.41 215 VAL A O 1
ATOM 1702 N N . PRO A 1 216 ? 7.964 47.845 -10.104 1.00 48.22 216 PRO A N 1
ATOM 1703 C CA . PRO A 1 216 ? 8.047 47.225 -11.439 1.00 48.22 216 PRO A CA 1
ATOM 1704 C C . PRO A 1 216 ? 9.358 46.506 -11.836 1.00 48.22 216 PRO A C 1
ATOM 1706 O O . PRO A 1 216 ? 10.441 46.790 -11.334 1.00 48.22 216 PRO A O 1
ATOM 1709 N N . GLY A 1 217 ? 9.269 45.673 -12.879 1.00 34.97 217 GLY A N 1
ATOM 1710 C CA . GLY A 1 217 ? 10.398 45.443 -13.784 1.00 34.97 217 GLY A CA 1
ATOM 1711 C C . GLY A 1 217 ? 10.507 44.035 -14.363 1.00 34.97 217 GLY A C 1
ATOM 1712 O O . GLY A 1 217 ? 10.578 43.068 -13.621 1.00 34.97 217 GLY A O 1
ATOM 1713 N N . PHE A 1 218 ? 10.652 43.988 -15.692 1.00 40.00 218 PHE A N 1
ATOM 1714 C CA . PHE A 1 218 ? 11.188 42.896 -16.524 1.00 40.00 218 PHE A CA 1
ATOM 1715 C C . PHE A 1 218 ? 10.200 41.831 -17.048 1.00 40.00 218 PHE A C 1
ATOM 1717 O O . PHE A 1 218 ? 10.038 40.742 -16.516 1.00 40.00 218 PHE A O 1
ATOM 1724 N N . SER A 1 219 ? 9.582 42.211 -18.172 1.00 41.84 219 SER A N 1
ATOM 1725 C CA . SER A 1 219 ? 9.525 41.502 -19.464 1.00 41.84 219 SER A CA 1
ATOM 1726 C C . SER A 1 219 ? 9.326 39.979 -19.505 1.00 41.84 219 SER A C 1
ATOM 1728 O O . SER A 1 219 ? 10.240 39.208 -19.235 1.00 41.84 219 SER A O 1
ATOM 1730 N N . THR A 1 220 ? 8.191 39.562 -20.074 1.00 46.72 220 THR A N 1
ATOM 1731 C CA . THR A 1 220 ? 8.011 38.264 -20.754 1.00 46.72 220 THR A CA 1
ATOM 1732 C C . THR A 1 220 ? 7.445 38.483 -22.167 1.00 46.72 220 THR A C 1
ATOM 1734 O O . THR A 1 220 ? 6.769 39.490 -22.398 1.00 46.72 220 THR A O 1
ATOM 1737 N N . PRO A 1 221 ? 7.756 37.606 -23.143 1.00 53.62 221 PRO A N 1
ATOM 1738 C CA . PRO A 1 221 ? 7.349 37.783 -24.531 1.00 53.62 221 PRO A CA 1
ATOM 1739 C C . PRO A 1 221 ? 5.917 37.294 -24.793 1.00 53.62 221 PRO A C 1
ATOM 1741 O O . PRO A 1 221 ? 5.430 36.334 -24.203 1.00 53.62 221 PRO A O 1
ATOM 1744 N N . ASN A 1 222 ? 5.279 37.990 -25.730 1.00 40.03 222 ASN A N 1
ATOM 1745 C CA . ASN A 1 222 ? 3.931 37.799 -26.249 1.00 40.03 222 ASN A CA 1
ATOM 1746 C C . ASN A 1 222 ? 3.811 36.504 -27.080 1.00 40.03 222 ASN A C 1
ATOM 1748 O O . ASN A 1 222 ? 4.527 36.347 -28.069 1.00 40.03 222 ASN A O 1
ATOM 1752 N N . ILE A 1 223 ? 2.875 35.618 -26.724 1.00 45.88 223 ILE A N 1
ATOM 1753 C CA . ILE A 1 223 ? 2.388 34.530 -27.586 1.00 45.88 223 ILE A CA 1
ATOM 1754 C C . ILE A 1 223 ? 0.866 34.660 -27.667 1.00 45.88 223 ILE A C 1
ATOM 1756 O O . ILE A 1 223 ? 0.160 34.523 -26.671 1.00 45.88 223 ILE A O 1
ATOM 1760 N N . GLN A 1 224 ? 0.380 34.931 -28.873 1.00 60.34 224 GLN A N 1
ATOM 1761 C CA . GLN A 1 224 ? -1.028 35.089 -29.223 1.00 60.34 224 GLN A CA 1
ATOM 1762 C C . GLN A 1 224 ? -1.466 33.910 -30.104 1.00 60.34 224 GLN A C 1
ATOM 1764 O O . GLN A 1 224 ? -0.730 33.543 -31.022 1.00 60.34 224 GLN A O 1
ATOM 1769 N N . PRO A 1 225 ? -2.673 33.361 -29.900 1.00 52.41 225 PRO A N 1
ATOM 1770 C CA . PRO A 1 225 ? -3.392 32.683 -30.977 1.00 52.41 225 PRO A CA 1
ATOM 1771 C C . PRO 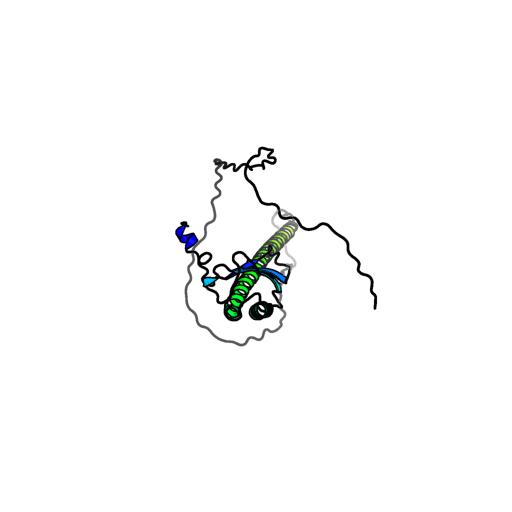A 1 225 ? -4.858 33.187 -31.068 1.00 52.41 225 PRO A C 1
ATOM 1773 O O . PRO A 1 225 ? -5.286 34.007 -30.257 1.00 52.41 225 PRO A O 1
ATOM 1776 N N . PRO A 1 226 ? -5.640 32.782 -32.081 1.00 53.31 226 PRO A N 1
ATOM 1777 C CA . PRO A 1 226 ? -5.662 33.393 -33.404 1.00 53.31 226 PRO A CA 1
ATOM 1778 C C . PRO A 1 226 ? -7.006 34.092 -33.693 1.00 53.31 226 PRO A C 1
ATOM 1780 O O . PRO A 1 226 ? -8.056 33.703 -33.184 1.00 53.31 226 PRO A O 1
ATOM 1783 N N . ALA A 1 227 ? -6.985 35.106 -34.562 1.00 48.00 227 ALA A N 1
ATOM 1784 C CA . ALA A 1 227 ? -8.192 35.738 -35.089 1.00 48.00 227 ALA A CA 1
ATOM 1785 C C . ALA A 1 227 ? -8.564 35.160 -36.463 1.00 48.00 227 ALA A C 1
ATOM 1787 O O . ALA A 1 227 ? -7.723 34.966 -37.337 1.00 48.00 227 ALA A O 1
ATOM 1788 N N . GLN A 1 228 ? -9.859 34.898 -36.603 1.00 48.88 228 GLN A N 1
ATOM 1789 C CA . GLN A 1 228 ? -10.564 34.353 -37.754 1.00 48.88 228 GLN A CA 1
ATOM 1790 C C . GLN A 1 228 ? -10.524 35.243 -39.001 1.00 48.88 228 GLN A C 1
ATOM 1792 O O . GLN A 1 228 ? -11.069 36.340 -38.946 1.00 48.88 228 GLN A O 1
ATOM 1797 N N . HIS A 1 229 ? -10.064 34.712 -40.137 1.00 47.34 229 HIS A N 1
ATOM 1798 C CA . HIS A 1 229 ? -10.436 35.105 -41.511 1.00 47.34 229 HIS A CA 1
ATOM 1799 C C . HIS A 1 229 ? -10.542 33.779 -42.304 1.00 47.34 229 HIS A C 1
ATOM 1801 O O . HIS A 1 229 ? -9.639 32.958 -42.221 1.00 47.34 229 HIS A O 1
ATOM 1807 N N . GLY A 1 230 ? -11.654 33.387 -42.932 1.00 43.72 230 GLY A N 1
ATOM 1808 C CA . GLY A 1 230 ? -12.353 34.077 -44.014 1.00 43.72 230 GLY A CA 1
ATOM 1809 C C . GLY A 1 230 ? -11.842 33.542 -45.361 1.00 43.72 230 GLY A C 1
ATOM 1810 O O . GLY A 1 230 ? -10.825 34.024 -45.843 1.00 43.72 230 GLY A O 1
ATOM 1811 N N . GLY A 1 231 ? -12.519 32.554 -45.963 1.00 42.44 231 GLY A N 1
ATOM 1812 C CA . GLY A 1 231 ? -12.163 32.065 -47.302 1.00 42.44 231 GLY A CA 1
ATOM 1813 C C . GLY A 1 231 ? -12.929 30.818 -47.753 1.00 42.44 231 GLY A C 1
ATOM 1814 O O . GLY A 1 231 ? -12.497 29.699 -47.504 1.00 42.44 231 GLY A O 1
ATOM 1815 N N . TYR A 1 232 ? -14.050 31.019 -48.447 1.00 58.16 232 TYR A N 1
ATOM 1816 C CA . TYR A 1 232 ? -14.661 30.007 -49.316 1.00 58.16 232 TYR A CA 1
ATOM 1817 C C . TYR A 1 232 ? -13.871 29.907 -50.629 1.00 58.16 232 TYR A C 1
ATOM 1819 O O . TYR A 1 232 ? -13.471 30.945 -51.161 1.00 58.16 232 TYR A O 1
ATOM 1827 N N . PRO A 1 233 ? -13.782 28.714 -51.235 1.00 67.81 233 PRO A N 1
ATOM 1828 C CA . PRO A 1 233 ? -13.808 28.625 -52.689 1.00 67.81 233 PRO A CA 1
ATOM 1829 C C . PRO A 1 233 ? -15.020 27.823 -53.190 1.00 67.81 233 PRO A C 1
ATOM 1831 O O . PRO A 1 233 ? -15.413 26.807 -52.618 1.00 67.81 233 PRO A O 1
ATOM 1834 N N . ALA A 1 234 ? -15.615 28.325 -54.272 1.00 63.44 234 ALA A N 1
ATOM 1835 C CA . ALA A 1 234 ? -16.670 27.683 -55.049 1.00 63.44 234 ALA A CA 1
ATOM 1836 C C . ALA A 1 234 ? -16.102 26.575 -55.963 1.00 63.44 234 ALA A C 1
ATOM 1838 O O . ALA A 1 234 ? -14.941 26.671 -56.367 1.00 63.44 234 ALA A O 1
ATOM 1839 N N . PRO A 1 235 ? -16.903 25.564 -56.352 1.00 59.34 235 PRO A N 1
ATOM 1840 C CA . PRO A 1 235 ? -16.508 24.586 -57.354 1.00 59.34 235 PRO A CA 1
ATOM 1841 C C . PRO A 1 235 ? -16.874 25.078 -58.762 1.00 59.34 235 PRO A C 1
ATOM 1843 O O . PRO A 1 235 ? -17.994 25.528 -59.004 1.00 59.34 235 PRO A O 1
ATOM 1846 N N . VAL A 1 236 ? -15.946 24.949 -59.706 1.00 57.59 236 VAL A N 1
ATOM 1847 C CA . VAL A 1 236 ? -16.220 25.036 -61.145 1.00 57.59 236 VAL A CA 1
ATOM 1848 C C . VAL A 1 236 ? -15.331 24.044 -61.884 1.00 57.59 236 VAL A C 1
ATOM 1850 O O . VAL A 1 236 ? -14.115 24.106 -61.728 1.00 57.59 236 VAL A O 1
ATOM 1853 N N . GLY A 1 237 ? -15.972 23.221 -62.721 1.00 54.59 237 GLY A N 1
ATOM 1854 C CA . GLY A 1 237 ? -15.391 22.600 -63.919 1.00 54.59 237 GLY A CA 1
ATOM 1855 C C . GLY A 1 237 ? -14.607 21.325 -63.702 1.00 54.59 237 GLY A C 1
ATOM 1856 O O . GLY A 1 237 ? -13.383 21.442 -63.499 1.00 54.59 237 GLY A O 1
#

Nearest PDB structures (foldseek):
  2lru-assembly1_A  TM=9.699E-01  e=1.197E-14  Rattus norvegicus
  5o2c-assembly1_A  TM=9.056E-01  e=5.662E-12  Homo sapiens
  6elm-assembly1_A  TM=9.546E-01  e=2.618E-10  Homo sapiens
  5g3q-assembly2_B  TM=8.233E-01  e=2.106E-03  Homo sapiens

Secondary structure (DSSP, 8-state):
--HHHHHTSTTT--TTSEEEEESS---SS-SEEEEEEEES-GGGSSS-PPTT-EEEEEEETTT--HHHHHHHHHHTTSS-GGGHHHHHHHHHHHHHHHHHHHHHHHHHHHHHHHHHHHHHHHHHHHHHHTTS-----PPP--------------------------------------------------------------PPPP-------------------------------

Solvent-accessible surface area (backbone atoms only — not comparable to full-atom values): 16508 Å² total; per-residue (Å²): 133,53,74,66,55,57,59,67,30,68,85,70,56,62,83,72,23,57,48,52,46,70,70,56,87,82,85,72,77,67,62,59,43,50,32,30,43,33,58,75,32,59,86,72,47,77,42,93,71,65,84,88,51,64,52,74,47,75,48,38,74,85,79,60,49,41,60,58,57,27,46,51,34,30,76,72,64,80,36,37,75,85,35,32,69,61,49,14,47,36,44,41,54,42,52,52,52,49,54,53,52,44,52,52,54,49,52,55,51,52,53,53,50,51,53,51,52,52,53,53,51,52,52,52,54,53,60,61,65,71,68,61,81,82,76,80,86,80,80,90,83,88,89,83,88,79,89,86,85,87,85,83,89,81,80,91,79,86,78,90,89,79,82,88,83,86,84,87,80,85,89,85,82,89,85,91,81,90,85,89,86,88,76,85,87,83,87,88,81,89,80,90,77,85,88,84,84,83,83,79,83,81,74,84,83,79,85,84,84,84,88,80,89,83,85,87,86,84,88,82,85,91,82,85,85,86,87,91,80,90,83,87,83,85,92,79,136

Organism: Xenopus tropicalis (NCBI:txid8364)

Sequence (237 aa):
YAIKDLLNHAFFQEETGVRVELAEEDDGEKIAIKLWLRIEDIKKLKGKYKDNEAIEFSFDLERDVPDDVAQEMVESGYVCEGDHKTMAKAIKDRVSLIKRKREQRQQVREEQEKRKQEEISQQQQQQQAELQPQSPPQGTVKPSTGTVTSGTQVEPEEPEADQHLQYQQPSVSVTSDGTIDSGQGSSMYSESYAGNQPTVSFGSQPDPSLTPSMVPGFSTPNIQPPAQHGGYPAPVG

Radius of gyration: 39.66 Å; Cα contacts (8 Å, |Δi|>4): 135; chains: 1; bounding box: 64×87×148 Å

Foldseek 3Di:
DDPVVVCVPCVNVVPLQKAKDFPDDDPLPAQKGKIWIAGRDCPNAPDDDDHPDIDIDIDRLVPDQLLVVLVVCCVVVVHPPRCSVSRSVNSVVVSVVVVVVSVVVVVVVVVVVVVVVVVVVVVVVVVVVVPDDDDDDDDDDDDDDDDDDDDDDDDDDDDDPDDDDDDDDDDDDDDDDDDDDDDDDDDDDDDDDDDDDDDDDPDDDDDDDDDDDDDDDDDDDDDDDDDDDDDDDDDDD